Protein AF-A0A7Y9FKW1-F1 (afdb_monomer_lite)

Organism: NCBI:txid152682

pLDDT: mean 84.59, std 16.68, range [43.16, 98.19]

Radius of gyration: 30.66 Å; chains: 1; bounding box: 70×55×80 Å

Sequence (250 aa):
MTAMRPAPDDLEIYAATETMDQMRRRYRASKKTICIWMKSKGIVRQPHRGGNAPKAMPADFPQHYRESLRLLHVRYPGVGDGTFTRWRQELGGLNLVPPPSDFAEKWAEKTNAALCGHYRRGWNTIARWSKELGLVRPVRLPAPRAVPARKKRVTVDFVRSARERSGPPPQRPNAYQAATMTRAIRDMSPAGQAADYLRRFGPVVRCDERGRYNENGTHWRRGSTVLTAADVIARAEFNGWRADQWAMVA

Structure (mmCIF, N/CA/C/O backbone):
data_AF-A0A7Y9FKW1-F1
#
_entry.id   AF-A0A7Y9FKW1-F1
#
loop_
_atom_site.group_PDB
_atom_site.id
_atom_site.type_symbol
_atom_site.label_atom_id
_atom_site.label_alt_id
_atom_site.label_comp_id
_atom_site.label_asym_id
_atom_site.label_entity_id
_atom_site.label_seq_id
_atom_site.pdbx_PDB_ins_code
_atom_site.Cartn_x
_atom_site.Cartn_y
_atom_site.Cartn_z
_atom_site.occupancy
_atom_site.B_iso_or_equiv
_atom_site.auth_seq_id
_atom_site.auth_comp_id
_atom_site.auth_asym_id
_atom_site.auth_atom_id
_atom_site.pdbx_PDB_model_num
ATOM 1 N N . MET A 1 1 ? -1.254 -8.493 -29.255 1.00 49.22 1 MET A N 1
ATOM 2 C CA . MET A 1 1 ? -0.760 -9.420 -28.217 1.00 49.22 1 MET A CA 1
ATOM 3 C C . MET A 1 1 ? 0.744 -9.523 -28.387 1.00 49.22 1 MET A C 1
ATOM 5 O O . MET A 1 1 ? 1.177 -10.003 -29.423 1.00 49.22 1 MET A O 1
ATOM 9 N N . THR A 1 2 ? 1.540 -8.976 -27.469 1.00 71.75 2 THR A N 1
ATOM 10 C CA . THR A 1 2 ? 3.005 -9.087 -27.555 1.00 71.75 2 THR A CA 1
ATOM 11 C C . THR A 1 2 ? 3.383 -10.535 -27.274 1.00 71.75 2 THR A C 1
ATOM 13 O O . THR A 1 2 ? 3.021 -11.048 -26.214 1.00 71.75 2 THR A O 1
ATOM 16 N N . ALA A 1 3 ? 4.051 -11.197 -28.221 1.00 82.31 3 ALA A N 1
ATOM 17 C CA . ALA A 1 3 ? 4.517 -12.565 -28.040 1.00 82.31 3 ALA A CA 1
ATOM 18 C C . ALA A 1 3 ? 5.365 -12.641 -26.765 1.00 82.31 3 ALA A C 1
ATOM 20 O O . ALA A 1 3 ? 6.291 -11.850 -26.560 1.00 82.31 3 ALA A O 1
ATOM 21 N N . MET A 1 4 ? 4.989 -13.541 -25.861 1.00 88.12 4 MET A N 1
ATOM 22 C CA . MET A 1 4 ? 5.689 -13.702 -24.599 1.00 88.12 4 MET A CA 1
ATOM 23 C C . MET A 1 4 ? 7.075 -14.279 -24.887 1.00 88.12 4 MET A C 1
ATOM 25 O O . MET A 1 4 ? 7.188 -15.325 -25.518 1.00 88.12 4 MET A O 1
ATOM 29 N N . ARG A 1 5 ? 8.130 -13.579 -24.454 1.00 93.75 5 ARG A N 1
ATOM 30 C CA . ARG A 1 5 ? 9.513 -14.034 -24.645 1.00 93.75 5 ARG A CA 1
ATOM 31 C C . ARG A 1 5 ? 9.675 -15.429 -24.011 1.00 93.75 5 ARG A C 1
ATOM 33 O O . ARG A 1 5 ? 9.212 -15.595 -22.876 1.00 93.75 5 ARG A O 1
ATOM 40 N N . PRO A 1 6 ? 10.287 -16.406 -24.705 1.00 96.56 6 PRO A N 1
ATOM 41 C CA . PRO A 1 6 ? 10.481 -17.746 -24.160 1.00 96.56 6 PRO A CA 1
ATOM 42 C C . PRO A 1 6 ? 11.363 -17.710 -22.906 1.00 96.56 6 PRO A C 1
ATOM 44 O O . PRO A 1 6 ? 12.139 -16.770 -22.705 1.00 96.56 6 PRO A O 1
ATOM 47 N N . ALA A 1 7 ? 11.195 -18.712 -22.042 1.00 96.50 7 ALA A N 1
ATOM 48 C CA . ALA A 1 7 ? 11.984 -18.853 -20.826 1.00 96.50 7 ALA A CA 1
ATOM 49 C C . ALA A 1 7 ? 13.452 -19.165 -21.181 1.00 96.50 7 ALA A C 1
ATOM 51 O O . ALA A 1 7 ? 13.673 -20.051 -22.002 1.00 96.50 7 ALA A O 1
ATOM 52 N N . PRO A 1 8 ? 14.439 -18.488 -20.566 1.00 97.19 8 PRO A N 1
ATOM 53 C CA . PRO A 1 8 ? 15.849 -18.838 -20.730 1.00 97.19 8 PRO A CA 1
ATOM 54 C C . PRO A 1 8 ? 16.156 -20.282 -20.289 1.00 97.19 8 PRO A C 1
ATOM 56 O O . PRO A 1 8 ? 15.528 -20.809 -19.360 1.00 97.19 8 PRO A O 1
ATOM 59 N N . ASP A 1 9 ? 17.124 -20.929 -20.940 1.00 97.38 9 ASP A N 1
ATOM 60 C CA . ASP A 1 9 ? 17.510 -22.315 -20.636 1.00 97.38 9 ASP A CA 1
ATOM 61 C C . ASP A 1 9 ? 18.187 -22.446 -19.268 1.00 97.38 9 ASP A C 1
ATOM 63 O O . ASP A 1 9 ? 17.899 -23.375 -18.519 1.00 97.38 9 ASP A O 1
ATOM 67 N N . ASP A 1 10 ? 18.960 -21.435 -18.880 1.00 97.38 10 ASP A N 1
ATOM 68 C CA . ASP A 1 10 ? 19.674 -21.310 -17.606 1.00 97.38 10 ASP A CA 1
ATOM 69 C C . ASP A 1 10 ? 18.782 -20.929 -16.408 1.00 97.38 10 ASP A C 1
ATOM 71 O O . ASP A 1 10 ? 19.259 -20.839 -15.271 1.00 97.38 10 ASP A O 1
ATOM 75 N N . LEU A 1 11 ? 17.474 -20.734 -16.625 1.00 96.94 11 LEU A N 1
ATOM 76 C CA . LEU A 1 11 ? 16.541 -20.285 -15.589 1.00 96.94 11 LEU A CA 1
ATOM 77 C C . LEU A 1 11 ? 16.532 -21.193 -14.353 1.00 96.94 11 LEU A C 1
ATOM 79 O O . LEU A 1 11 ? 16.413 -20.684 -13.241 1.00 96.94 11 LEU A O 1
ATOM 83 N N . GLU A 1 12 ? 16.660 -22.507 -14.533 1.00 95.75 12 GLU A N 1
ATOM 84 C CA . GLU A 1 12 ? 16.649 -23.489 -13.439 1.00 95.75 12 GLU A CA 1
ATOM 85 C C . GLU A 1 12 ? 17.855 -23.337 -12.509 1.00 95.75 12 GLU A C 1
ATOM 87 O O . GLU A 1 12 ? 17.697 -23.318 -11.286 1.00 95.75 12 GLU A O 1
ATOM 92 N N . ILE A 1 13 ? 19.039 -23.121 -13.086 1.00 94.75 13 ILE A N 1
ATOM 93 C CA . ILE A 1 13 ? 20.304 -22.964 -12.358 1.00 94.75 13 ILE A CA 1
ATOM 94 C C . ILE A 1 13 ? 20.236 -21.723 -11.458 1.00 94.75 13 ILE A C 1
ATOM 96 O O . ILE A 1 13 ? 20.563 -21.765 -10.266 1.00 94.75 13 ILE A O 1
ATOM 100 N N . TYR A 1 14 ? 19.756 -20.609 -12.012 1.00 95.31 14 TYR A N 1
ATOM 101 C CA . TYR A 1 14 ? 19.675 -19.347 -11.280 1.00 95.31 14 TYR A CA 1
ATOM 102 C C . TYR A 1 14 ? 18.465 -19.269 -10.348 1.00 95.31 14 TYR A C 1
ATOM 104 O O . TYR A 1 14 ? 18.540 -18.615 -9.312 1.00 95.31 14 TYR A O 1
ATOM 112 N N . ALA A 1 15 ? 17.365 -19.964 -10.644 1.00 93.88 15 ALA A N 1
ATOM 113 C CA . ALA A 1 15 ? 16.218 -20.022 -9.741 1.00 93.88 15 ALA A CA 1
ATOM 114 C C . ALA A 1 15 ? 16.557 -20.668 -8.387 1.00 93.88 15 ALA A C 1
ATOM 116 O O . ALA A 1 15 ? 15.953 -20.294 -7.376 1.00 93.88 15 ALA A O 1
ATOM 117 N N . ALA A 1 16 ? 17.515 -21.602 -8.366 1.00 91.31 16 ALA A N 1
ATOM 118 C CA . ALA A 1 16 ? 17.985 -22.273 -7.156 1.00 91.31 16 ALA A CA 1
ATOM 119 C C . ALA A 1 16 ? 18.927 -21.407 -6.300 1.00 91.31 16 ALA A C 1
ATOM 121 O O . ALA A 1 16 ? 18.976 -21.568 -5.082 1.00 91.31 16 ALA A O 1
ATOM 122 N N . THR A 1 17 ? 19.667 -20.485 -6.919 1.00 90.06 17 THR A N 1
ATOM 123 C CA . THR A 1 17 ? 20.788 -19.775 -6.277 1.00 90.06 17 THR A CA 1
ATOM 124 C C . THR A 1 17 ? 20.538 -18.279 -6.087 1.00 90.06 17 THR A C 1
ATOM 126 O O . THR A 1 17 ? 21.000 -17.692 -5.109 1.00 90.06 17 THR A O 1
ATOM 129 N N . GLU A 1 18 ? 19.771 -17.641 -6.973 1.00 92.75 18 GLU A N 1
ATOM 130 C CA . GLU A 1 18 ? 19.586 -16.193 -6.993 1.00 92.75 18 GLU A CA 1
ATOM 131 C C . GLU A 1 18 ? 18.259 -15.724 -6.358 1.00 92.75 18 GLU A C 1
ATOM 133 O O . GLU A 1 18 ? 17.191 -16.355 -6.365 1.00 92.75 18 GLU A O 1
ATOM 138 N N . THR A 1 19 ? 18.298 -14.520 -5.793 1.00 91.62 19 THR A N 1
ATOM 139 C CA . THR A 1 19 ? 17.105 -13.780 -5.373 1.00 91.62 19 THR A CA 1
ATOM 140 C C . THR A 1 19 ? 16.293 -13.304 -6.580 1.00 91.62 19 THR A C 1
ATOM 142 O O . THR A 1 19 ? 16.776 -13.207 -7.705 1.00 91.62 19 THR A O 1
ATOM 145 N N . MET A 1 20 ? 15.014 -12.970 -6.356 1.00 93.62 20 MET A N 1
ATOM 146 C CA . MET A 1 20 ? 14.141 -12.516 -7.452 1.00 93.62 20 MET A CA 1
ATOM 147 C C . MET A 1 20 ? 14.655 -11.216 -8.075 1.00 93.62 20 MET A C 1
ATOM 149 O O . MET A 1 20 ? 14.491 -10.996 -9.269 1.00 93.62 20 MET A O 1
ATOM 153 N N . ASP A 1 21 ? 15.270 -10.352 -7.267 1.00 91.44 21 ASP A N 1
ATOM 154 C CA . ASP A 1 21 ? 15.815 -9.082 -7.736 1.00 91.44 21 ASP A CA 1
ATOM 155 C C . ASP A 1 21 ? 17.116 -9.256 -8.532 1.00 91.44 21 ASP A C 1
ATOM 157 O O . ASP A 1 21 ? 17.319 -8.516 -9.495 1.00 91.44 21 ASP A O 1
ATOM 161 N N . GLN A 1 22 ? 17.946 -10.255 -8.207 1.00 94.12 22 GLN A N 1
ATOM 162 C CA . GLN A 1 22 ? 19.108 -10.638 -9.021 1.00 94.12 22 GLN A CA 1
ATOM 163 C C . GLN A 1 22 ? 18.671 -11.159 -10.398 1.00 94.12 22 GLN A C 1
ATOM 165 O O . GLN A 1 22 ? 19.060 -10.574 -11.411 1.00 94.12 22 GLN A O 1
ATOM 170 N N . MET A 1 23 ? 17.740 -12.121 -10.444 1.00 96.94 23 MET A N 1
ATOM 171 C CA . MET A 1 23 ? 17.184 -12.626 -11.709 1.00 96.94 23 MET A CA 1
ATOM 172 C C . MET A 1 23 ? 16.538 -11.510 -12.548 1.00 96.94 23 MET A C 1
ATOM 174 O O . MET A 1 23 ? 16.676 -11.476 -13.771 1.00 96.94 23 MET A O 1
ATOM 178 N N . ARG A 1 24 ? 15.869 -10.542 -11.900 1.00 97.12 24 ARG A N 1
ATOM 179 C CA . ARG A 1 24 ? 15.275 -9.370 -12.569 1.00 97.12 24 ARG A CA 1
ATOM 180 C C . ARG A 1 24 ? 16.315 -8.548 -13.327 1.00 97.12 24 ARG A C 1
ATOM 182 O O . ARG A 1 24 ? 16.049 -8.104 -14.442 1.00 97.12 24 ARG A O 1
ATOM 189 N N . ARG A 1 25 ? 17.482 -8.327 -12.713 1.00 96.62 25 ARG A N 1
ATOM 190 C CA . ARG A 1 25 ? 18.598 -7.584 -13.318 1.00 96.62 25 ARG A CA 1
ATOM 191 C C . ARG A 1 25 ? 19.252 -8.395 -14.434 1.00 96.62 25 ARG A C 1
ATOM 193 O O . ARG A 1 25 ? 19.453 -7.847 -15.513 1.00 96.62 25 ARG A O 1
ATOM 200 N N . ARG A 1 26 ? 19.505 -9.687 -14.195 1.00 97.44 26 ARG A N 1
ATOM 201 C CA . ARG A 1 26 ? 20.143 -10.605 -15.151 1.00 97.44 26 ARG A CA 1
ATOM 202 C C . ARG A 1 26 ? 19.340 -10.732 -16.444 1.00 97.44 26 ARG A C 1
ATOM 204 O O . ARG A 1 26 ? 19.845 -10.420 -17.516 1.00 97.44 26 ARG A O 1
ATOM 211 N N . TYR A 1 27 ? 18.061 -11.091 -16.345 1.00 96.38 27 TYR A N 1
ATOM 212 C CA . TYR A 1 27 ? 17.221 -11.326 -17.525 1.00 96.38 27 TYR A CA 1
ATOM 213 C C . TYR A 1 27 ? 16.572 -10.062 -18.096 1.00 96.38 27 TYR A C 1
ATOM 215 O O . TYR A 1 27 ? 15.881 -10.133 -19.114 1.00 96.38 27 TYR A O 1
ATOM 223 N N . ARG A 1 28 ? 16.742 -8.908 -17.428 1.00 96.25 28 ARG A N 1
ATOM 224 C CA . ARG A 1 28 ? 16.042 -7.647 -17.740 1.00 96.25 28 ARG A CA 1
ATOM 225 C C . ARG A 1 28 ? 14.529 -7.853 -17.916 1.00 96.25 28 ARG A C 1
ATOM 227 O O . ARG A 1 28 ? 13.895 -7.257 -18.783 1.00 96.25 28 ARG A O 1
ATOM 234 N N . ALA A 1 29 ? 13.954 -8.726 -17.093 1.00 95.88 29 ALA A N 1
ATOM 235 C CA . ALA A 1 29 ? 12.558 -9.143 -17.156 1.00 95.88 29 ALA A CA 1
ATOM 236 C C . ALA A 1 29 ? 11.827 -8.760 -15.869 1.00 95.88 29 ALA A C 1
ATOM 238 O O . ALA A 1 29 ? 12.436 -8.647 -14.810 1.00 95.88 29 ALA A O 1
ATOM 239 N N . SER A 1 30 ? 10.510 -8.558 -15.928 1.00 96.06 30 SER A N 1
ATOM 240 C CA . SER A 1 30 ? 9.726 -8.245 -14.726 1.00 96.06 30 SER A CA 1
ATOM 241 C C . SER A 1 30 ? 9.642 -9.451 -13.774 1.00 96.06 30 SER A C 1
ATOM 243 O O . SER A 1 30 ? 9.707 -10.596 -14.219 1.00 96.06 30 SER A O 1
ATOM 245 N N . LYS A 1 31 ? 9.404 -9.218 -12.469 1.00 94.94 31 LYS A N 1
ATOM 246 C CA . LYS A 1 31 ? 9.173 -10.312 -11.494 1.00 94.94 31 LYS A CA 1
ATOM 247 C C . LYS A 1 31 ? 8.038 -11.236 -11.947 1.00 94.94 31 LYS A C 1
ATOM 249 O O . LYS A 1 31 ? 8.149 -12.448 -11.844 1.00 94.94 31 LYS A O 1
ATOM 254 N N . LYS A 1 32 ? 6.968 -10.655 -12.504 1.00 95.25 32 LYS A N 1
ATOM 255 C CA . LYS A 1 32 ? 5.821 -11.398 -13.039 1.00 95.25 32 LYS A CA 1
ATOM 256 C C . LYS A 1 32 ? 6.229 -12.306 -14.200 1.00 95.25 32 LYS A C 1
ATOM 258 O O . LYS A 1 32 ? 5.835 -13.463 -14.217 1.00 95.25 32 LYS A O 1
ATOM 263 N N . THR A 1 33 ? 7.027 -11.795 -15.138 1.00 96.38 33 THR A N 1
ATOM 264 C CA . THR A 1 33 ? 7.541 -12.566 -16.279 1.00 96.38 33 THR A CA 1
ATOM 265 C C . THR A 1 33 ? 8.376 -13.752 -15.804 1.00 96.38 33 THR A C 1
ATOM 267 O O . THR A 1 33 ? 8.117 -14.873 -16.223 1.00 96.38 33 THR A O 1
ATOM 270 N N . ILE A 1 34 ? 9.299 -13.519 -14.867 1.00 96.88 34 ILE A N 1
ATOM 271 C CA . ILE A 1 34 ? 10.143 -14.572 -14.288 1.00 96.88 34 ILE A CA 1
ATOM 272 C C . ILE A 1 34 ? 9.284 -15.622 -13.573 1.00 96.88 34 ILE A C 1
ATOM 274 O O . ILE A 1 34 ? 9.468 -16.809 -13.808 1.00 96.88 34 ILE A O 1
ATOM 278 N N . CYS A 1 35 ? 8.285 -15.218 -12.778 1.00 94.88 35 CYS A N 1
ATOM 279 C CA . CYS A 1 35 ? 7.362 -16.164 -12.139 1.00 94.88 35 CYS A CA 1
ATOM 280 C C . CYS A 1 35 ? 6.592 -17.022 -13.152 1.00 94.88 35 CYS A C 1
ATOM 282 O O . CYS A 1 35 ? 6.367 -18.202 -12.900 1.00 94.88 35 CYS A O 1
ATOM 284 N N . ILE A 1 36 ? 6.176 -16.448 -14.286 1.00 95.25 36 ILE A N 1
ATOM 285 C CA . ILE A 1 36 ? 5.498 -17.217 -15.335 1.00 95.25 36 ILE A CA 1
ATOM 286 C C . ILE A 1 36 ? 6.468 -18.212 -15.970 1.00 95.25 36 ILE A C 1
ATOM 288 O O . ILE A 1 36 ? 6.096 -19.370 -16.129 1.00 95.25 36 ILE A O 1
ATOM 292 N N . TRP A 1 37 ? 7.705 -17.802 -16.268 1.00 97.50 37 TRP A N 1
ATOM 293 C CA . TRP A 1 37 ? 8.724 -18.718 -16.783 1.00 97.50 37 TRP A CA 1
ATOM 294 C C . TRP A 1 37 ? 8.998 -19.876 -15.816 1.00 97.50 37 TRP A C 1
ATOM 296 O O . TRP A 1 37 ? 8.988 -21.035 -16.226 1.00 97.50 37 TRP A O 1
ATOM 306 N N . MET A 1 38 ? 9.142 -19.583 -14.521 1.00 96.62 38 MET A N 1
ATOM 307 C CA . MET A 1 38 ? 9.316 -20.607 -13.488 1.00 96.62 38 MET A CA 1
ATOM 308 C C . MET A 1 38 ? 8.126 -21.567 -13.440 1.00 96.62 38 MET A C 1
ATOM 310 O O . MET A 1 38 ? 8.316 -22.778 -13.437 1.00 96.62 38 MET A O 1
ATOM 314 N N . LYS A 1 39 ? 6.896 -21.038 -13.490 1.00 96.12 39 LYS A N 1
ATOM 315 C CA . LYS A 1 39 ? 5.679 -21.857 -13.534 1.00 96.12 39 LYS A CA 1
ATOM 316 C C . LYS A 1 39 ? 5.623 -22.732 -14.789 1.00 96.12 39 LYS A C 1
ATOM 318 O O . LYS A 1 39 ? 5.240 -23.890 -14.684 1.00 96.12 39 LYS A O 1
ATOM 323 N N . SER A 1 40 ? 6.016 -22.205 -15.951 1.00 96.44 40 SER A N 1
ATOM 324 C CA . SER A 1 40 ? 6.019 -22.963 -17.210 1.00 96.44 40 SER A CA 1
ATOM 325 C C . SER A 1 40 ? 7.037 -24.103 -17.229 1.00 96.44 40 SER A C 1
ATOM 327 O O . SER A 1 40 ? 6.774 -25.119 -17.857 1.00 96.44 40 SER A O 1
ATOM 329 N N . LYS A 1 41 ? 8.154 -23.967 -16.500 1.00 96.31 41 LYS A N 1
ATOM 330 C CA . LYS A 1 41 ? 9.168 -25.020 -16.331 1.00 96.31 41 LYS A CA 1
ATOM 331 C C . LYS A 1 41 ? 8.911 -25.933 -15.121 1.00 96.31 41 LYS A C 1
ATOM 333 O O . LYS A 1 41 ? 9.750 -26.753 -14.784 1.00 96.31 41 LYS A O 1
ATOM 338 N N . GLY A 1 42 ? 7.784 -25.774 -14.418 1.00 96.31 42 GLY A N 1
ATOM 339 C CA . GLY A 1 42 ? 7.499 -26.553 -13.205 1.00 96.31 42 GLY A CA 1
ATOM 340 C C . GLY A 1 42 ? 8.443 -26.258 -12.031 1.00 96.31 42 GLY A C 1
ATOM 341 O O . GLY A 1 42 ? 8.471 -27.008 -11.058 1.00 96.31 42 GLY A O 1
ATOM 342 N N . ILE A 1 43 ? 9.197 -25.155 -12.083 1.00 95.75 43 ILE A N 1
ATOM 343 C CA . ILE A 1 43 ? 10.130 -24.759 -11.029 1.00 95.75 43 ILE A CA 1
ATOM 344 C C . ILE A 1 43 ? 9.313 -24.208 -9.861 1.00 95.75 43 ILE A C 1
ATOM 346 O O . ILE A 1 43 ? 8.947 -23.026 -9.820 1.00 95.75 43 ILE A O 1
ATOM 350 N N . VAL A 1 44 ? 9.023 -25.066 -8.885 1.00 90.88 44 VAL A N 1
ATOM 351 C CA . VAL A 1 44 ? 8.472 -24.633 -7.603 1.00 90.88 44 VAL A CA 1
ATOM 352 C C . VAL A 1 44 ? 9.594 -23.943 -6.852 1.00 90.88 44 VAL A C 1
ATOM 354 O O . VAL A 1 44 ? 10.488 -24.579 -6.296 1.00 90.88 44 VAL A O 1
ATOM 357 N N . ARG A 1 45 ? 9.561 -22.610 -6.839 1.00 78.81 45 ARG A N 1
ATOM 358 C CA . ARG A 1 45 ? 10.487 -21.872 -5.995 1.00 78.81 45 ARG A CA 1
ATOM 359 C C . ARG A 1 45 ? 10.202 -22.264 -4.557 1.00 78.81 45 ARG A C 1
ATOM 361 O O . ARG A 1 45 ? 9.107 -21.984 -4.064 1.00 78.81 45 ARG A O 1
ATOM 368 N N . GLN A 1 46 ? 11.185 -22.845 -3.874 1.00 74.75 46 GLN A N 1
ATOM 369 C CA . GLN A 1 46 ? 11.110 -22.870 -2.425 1.00 74.75 46 GLN A CA 1
ATOM 370 C C . GLN A 1 46 ? 10.925 -21.417 -1.984 1.00 74.75 46 GLN A C 1
ATOM 372 O O . GLN A 1 46 ? 11.669 -20.556 -2.472 1.00 74.75 46 GLN A O 1
ATOM 377 N N . PRO A 1 47 ? 9.890 -21.097 -1.183 1.00 65.44 47 PRO A N 1
ATOM 378 C CA . PRO A 1 47 ? 9.686 -19.738 -0.710 1.00 65.44 47 PRO A CA 1
ATOM 379 C C . PRO A 1 47 ? 11.030 -19.304 -0.166 1.00 65.44 47 PRO A C 1
ATOM 381 O O . PRO A 1 47 ? 11.567 -19.999 0.695 1.00 65.44 47 PRO A O 1
ATOM 384 N N . HIS A 1 48 ? 11.617 -18.266 -0.779 1.00 58.00 48 HIS A N 1
ATOM 385 C CA . HIS A 1 48 ? 12.963 -17.835 -0.431 1.00 58.00 48 HIS A CA 1
ATOM 386 C C . HIS A 1 48 ? 12.916 -17.657 1.079 1.00 58.00 48 HIS A C 1
ATOM 388 O O . HIS A 1 48 ? 12.231 -16.748 1.558 1.00 58.00 48 HIS A O 1
ATOM 394 N N . ARG A 1 49 ? 13.548 -18.573 1.829 1.00 50.62 49 ARG A N 1
ATOM 395 C CA . ARG A 1 49 ? 13.797 -18.426 3.262 1.00 50.62 49 ARG A CA 1
ATOM 396 C C . ARG A 1 49 ? 14.857 -17.342 3.334 1.00 50.62 49 ARG A C 1
ATOM 398 O O . ARG A 1 49 ? 16.008 -17.599 3.658 1.00 50.62 49 ARG A O 1
ATOM 405 N N . GLY A 1 50 ? 14.489 -16.140 2.905 1.00 55.50 50 GLY A N 1
ATOM 406 C CA . GLY A 1 50 ? 15.318 -14.962 2.914 1.00 55.50 50 GLY A CA 1
ATOM 407 C C . GLY A 1 50 ? 15.539 -14.597 4.366 1.00 55.50 50 GLY A C 1
ATOM 408 O O . GLY A 1 50 ? 14.804 -13.791 4.922 1.00 55.50 50 GLY A O 1
ATOM 409 N N . GLY A 1 51 ? 16.509 -15.272 4.974 1.00 51.97 51 GLY A N 1
ATOM 410 C CA . GLY A 1 51 ? 17.498 -14.723 5.888 1.00 51.97 51 GLY A CA 1
ATOM 411 C C . GLY A 1 51 ? 17.044 -14.225 7.249 1.00 51.97 51 GLY A C 1
ATOM 412 O O . GLY A 1 51 ? 17.904 -13.943 8.066 1.00 51.97 51 GLY A O 1
ATOM 413 N N . ASN A 1 52 ? 15.753 -14.139 7.544 1.00 60.47 52 ASN A N 1
ATOM 414 C CA . ASN A 1 52 ? 15.296 -13.892 8.901 1.00 60.47 52 ASN A CA 1
ATOM 415 C C . ASN A 1 52 ? 14.442 -15.071 9.328 1.00 60.47 52 ASN A C 1
ATOM 417 O O . ASN A 1 52 ? 13.216 -14.979 9.394 1.00 60.47 52 ASN A O 1
ATOM 421 N N . ALA A 1 53 ? 15.117 -16.173 9.682 1.00 70.44 53 ALA A N 1
ATOM 422 C CA . ALA A 1 53 ? 14.579 -17.006 10.748 1.00 70.44 53 ALA A CA 1
ATOM 423 C C . ALA A 1 53 ? 14.043 -16.051 11.831 1.00 70.44 53 ALA A C 1
ATOM 425 O O . ALA A 1 53 ? 14.720 -15.053 12.117 1.00 70.44 53 ALA A O 1
ATOM 426 N N . PRO A 1 54 ? 12.815 -16.262 12.336 1.00 81.38 54 PRO A N 1
ATOM 427 C CA . PRO A 1 54 ? 12.209 -15.380 13.317 1.00 81.38 54 PRO A CA 1
ATOM 428 C C . PRO A 1 54 ? 13.236 -15.040 14.395 1.00 81.38 54 PRO A C 1
ATOM 430 O O . PRO A 1 54 ? 13.585 -15.904 15.191 1.00 81.38 54 PRO A O 1
ATOM 433 N N . LYS A 1 55 ? 13.765 -13.806 14.402 1.00 90.19 55 LYS A N 1
ATOM 434 C CA . LYS A 1 55 ? 14.700 -13.412 15.460 1.00 90.19 55 LYS A CA 1
ATOM 435 C C . LYS A 1 55 ? 13.963 -13.610 16.781 1.00 90.19 55 LYS A C 1
ATOM 437 O O . LYS A 1 55 ? 12.819 -13.153 16.897 1.00 90.19 55 LYS A O 1
ATOM 442 N N . ALA A 1 56 ? 14.560 -14.350 17.710 1.00 95.12 56 ALA A N 1
ATOM 443 C CA . ALA A 1 56 ? 13.979 -14.540 19.030 1.00 95.12 56 ALA A CA 1
ATOM 444 C C . ALA A 1 56 ? 13.819 -13.168 19.695 1.00 95.12 56 ALA A C 1
ATOM 446 O O . ALA A 1 56 ? 14.672 -12.299 19.513 1.00 95.12 56 ALA A O 1
ATOM 447 N N . MET A 1 57 ? 12.703 -12.961 20.394 1.00 97.00 57 MET A N 1
ATOM 448 C CA . MET A 1 57 ? 12.453 -11.718 21.118 1.00 97.00 57 MET A CA 1
ATOM 449 C C . MET A 1 57 ? 13.444 -11.610 22.288 1.00 97.00 57 MET A C 1
ATOM 451 O O . MET A 1 57 ? 13.471 -12.522 23.116 1.00 97.00 57 MET A O 1
ATOM 455 N N . PRO A 1 58 ? 14.262 -10.544 22.371 1.00 97.88 58 PRO A N 1
ATOM 456 C CA . PRO A 1 58 ? 15.128 -10.305 23.520 1.00 97.88 58 PRO A CA 1
ATOM 457 C C . PRO A 1 58 ? 14.316 -10.224 24.818 1.00 97.88 58 PRO A C 1
ATOM 459 O O . PRO A 1 58 ? 13.207 -9.685 24.821 1.00 97.88 58 PRO A O 1
ATOM 462 N N . ALA A 1 59 ? 14.862 -10.740 25.921 1.00 97.25 59 ALA A N 1
ATOM 463 C CA . ALA A 1 59 ? 14.164 -10.799 27.210 1.00 97.25 59 ALA A CA 1
ATOM 464 C C . ALA A 1 59 ? 13.831 -9.409 27.791 1.00 97.25 59 ALA A C 1
ATOM 466 O O . ALA A 1 59 ? 12.877 -9.267 28.552 1.00 97.25 59 ALA A O 1
ATOM 467 N N . ASP A 1 60 ? 14.588 -8.381 27.409 1.00 97.56 60 ASP A N 1
ATOM 468 C CA . ASP A 1 60 ? 14.411 -6.981 27.803 1.00 97.56 60 ASP A CA 1
ATOM 469 C C . ASP A 1 60 ? 13.418 -6.215 26.908 1.00 97.56 60 ASP A C 1
ATOM 471 O O . ASP A 1 60 ? 12.903 -5.168 27.304 1.00 97.56 60 ASP A O 1
ATOM 475 N N . PHE A 1 61 ? 13.076 -6.740 25.724 1.00 96.56 61 PHE A N 1
ATOM 476 C CA . PHE A 1 61 ? 12.148 -6.087 24.792 1.00 96.56 61 PHE A CA 1
ATOM 477 C C . PHE A 1 61 ? 10.786 -5.702 25.411 1.00 96.56 61 PHE A C 1
ATOM 479 O O . PHE A 1 61 ? 10.297 -4.607 25.110 1.00 96.56 61 PHE A O 1
ATOM 486 N N . PRO A 1 62 ? 10.162 -6.501 26.307 1.00 95.69 62 PRO A N 1
ATOM 487 C CA . PRO A 1 62 ? 8.912 -6.123 26.971 1.00 95.69 62 PRO A CA 1
ATOM 488 C C . PRO A 1 62 ? 8.981 -4.847 27.819 1.00 95.69 62 PRO A C 1
ATOM 490 O O . PRO A 1 62 ? 7.943 -4.249 28.094 1.00 95.69 62 PRO A O 1
ATOM 493 N N . GLN A 1 63 ? 10.170 -4.388 28.211 1.00 95.00 63 GLN A N 1
ATOM 494 C CA . GLN A 1 63 ? 10.333 -3.116 28.924 1.00 95.00 63 GLN A CA 1
ATOM 495 C C . GLN A 1 63 ? 10.302 -1.921 27.957 1.00 95.00 63 GLN A C 1
ATOM 497 O O . GLN A 1 63 ? 9.859 -0.831 28.316 1.00 95.00 63 GLN A O 1
ATOM 502 N N . HIS A 1 64 ? 10.700 -2.143 26.700 1.00 95.25 64 HIS A N 1
ATOM 503 C CA . HIS A 1 64 ? 10.911 -1.100 25.695 1.00 95.25 64 HIS A CA 1
ATOM 504 C C . HIS A 1 64 ? 9.892 -1.118 24.550 1.00 95.25 64 HIS A C 1
ATOM 506 O O . HIS A 1 64 ? 9.861 -0.190 23.743 1.00 95.25 64 HIS A O 1
ATOM 512 N N . TYR A 1 65 ? 9.016 -2.126 24.452 1.00 93.25 65 TYR A N 1
ATOM 513 C CA . TYR A 1 65 ? 8.159 -2.310 23.271 1.00 93.25 65 TYR A CA 1
ATOM 514 C C . TYR A 1 65 ? 7.243 -1.114 22.958 1.00 93.25 65 TYR A C 1
ATOM 516 O O . TYR A 1 65 ? 6.796 -0.987 21.816 1.00 93.25 65 TYR A O 1
ATOM 524 N N . ARG A 1 66 ? 6.964 -0.229 23.926 1.00 88.62 66 ARG A N 1
ATOM 525 C CA . ARG A 1 66 ? 6.155 0.993 23.747 1.00 88.62 66 ARG A CA 1
ATOM 526 C C . ARG A 1 66 ? 6.925 2.187 23.170 1.00 88.62 66 ARG A C 1
ATOM 528 O O . ARG A 1 66 ? 6.292 3.170 22.794 1.00 88.62 66 ARG A O 1
ATOM 535 N N . GLU A 1 67 ? 8.251 2.118 23.083 1.00 91.50 67 GLU A N 1
ATOM 536 C CA . GLU A 1 67 ? 9.089 3.197 22.546 1.00 91.50 67 GLU A CA 1
ATOM 537 C C . GLU A 1 67 ? 8.819 3.451 21.049 1.00 91.50 67 GLU A C 1
ATOM 539 O O . GLU A 1 67 ? 8.183 2.664 20.350 1.00 91.50 67 GLU A O 1
ATOM 544 N N . SER A 1 68 ? 9.291 4.570 20.500 1.00 91.12 68 SER A N 1
ATOM 545 C CA . SER A 1 68 ? 9.182 4.795 19.051 1.00 91.12 68 SER A CA 1
ATOM 546 C C . SER A 1 68 ? 10.027 3.779 18.264 1.00 91.12 68 SER A C 1
ATOM 548 O O . SER A 1 68 ? 11.050 3.307 18.758 1.00 91.12 68 SER A O 1
ATOM 550 N N . LEU A 1 69 ? 9.652 3.473 17.011 1.00 92.88 69 LEU A N 1
ATOM 551 C CA . LEU A 1 69 ? 10.460 2.585 16.153 1.00 92.88 69 LEU A CA 1
ATOM 552 C C . LEU A 1 69 ? 11.907 3.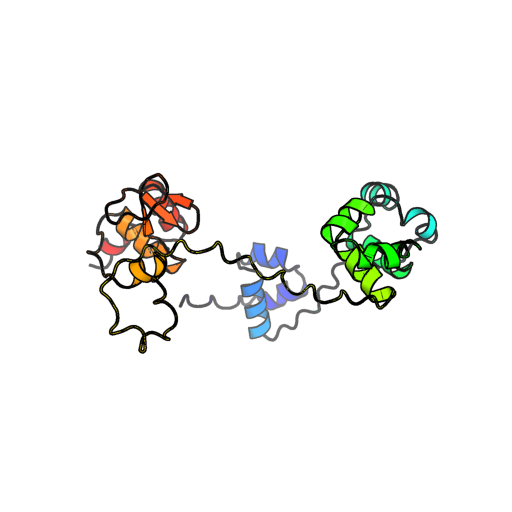084 16.013 1.00 92.88 69 LEU A C 1
ATOM 554 O O . LEU A 1 69 ? 12.829 2.279 15.991 1.00 92.88 69 LEU A O 1
ATOM 558 N N . ARG A 1 70 ? 12.121 4.407 15.993 1.00 95.62 70 ARG A N 1
ATOM 559 C CA . ARG A 1 70 ? 13.461 5.007 15.940 1.00 95.62 70 ARG A CA 1
ATOM 560 C C . ARG A 1 70 ? 14.318 4.616 17.147 1.00 95.62 70 ARG A C 1
ATOM 562 O O . ARG A 1 70 ? 15.476 4.269 16.961 1.00 95.62 70 ARG A O 1
ATOM 569 N N . LEU A 1 71 ? 13.761 4.659 18.358 1.00 95.94 71 LEU A N 1
ATOM 570 C CA . LEU A 1 71 ? 14.479 4.261 19.576 1.00 95.94 71 LEU A CA 1
ATOM 571 C C . LEU A 1 71 ? 14.731 2.750 19.610 1.00 95.94 71 LEU A C 1
ATOM 573 O O . LEU A 1 71 ? 15.831 2.320 19.947 1.00 95.94 71 LEU A O 1
ATOM 577 N N . LEU A 1 72 ? 13.758 1.952 19.161 1.00 96.75 72 LEU A N 1
ATOM 578 C CA . LEU A 1 72 ? 13.924 0.502 19.057 1.00 96.75 72 LEU A CA 1
ATOM 579 C C . LEU A 1 72 ? 15.043 0.104 18.088 1.00 96.75 72 LEU A C 1
ATOM 581 O O . LEU A 1 72 ? 15.786 -0.821 18.387 1.00 96.75 72 LEU A O 1
ATOM 585 N N . HIS A 1 73 ? 15.214 0.817 16.972 1.00 97.19 73 HIS A N 1
ATOM 586 C CA . HIS A 1 73 ? 16.339 0.592 16.052 1.00 97.19 73 HIS A CA 1
ATOM 587 C C . HIS A 1 73 ? 17.699 0.911 16.675 1.00 97.19 73 HIS A C 1
ATOM 589 O O . HIS A 1 73 ? 18.670 0.217 16.388 1.00 97.19 73 HIS A O 1
ATOM 595 N N . VAL A 1 74 ? 17.773 1.935 17.531 1.00 97.25 74 VAL A N 1
ATOM 596 C CA . VAL A 1 74 ? 19.003 2.266 18.270 1.00 97.25 74 VAL A CA 1
ATOM 597 C C . VAL A 1 74 ? 19.327 1.173 19.290 1.00 97.25 74 VAL A C 1
ATOM 599 O O . VAL A 1 74 ? 20.483 0.782 19.415 1.00 97.25 74 VAL A O 1
ATOM 602 N N . ARG A 1 75 ? 18.314 0.653 19.993 1.00 97.94 75 ARG A N 1
ATOM 603 C CA . ARG A 1 75 ? 18.487 -0.373 21.033 1.00 97.94 75 ARG A CA 1
ATOM 604 C C . ARG A 1 75 ? 18.746 -1.772 20.464 1.00 97.94 75 ARG A C 1
ATOM 606 O O . ARG A 1 75 ? 19.544 -2.517 21.019 1.00 97.94 75 ARG A O 1
ATOM 613 N N . TYR A 1 76 ? 18.095 -2.119 19.354 1.00 97.00 76 TYR A N 1
ATOM 614 C CA . TYR A 1 76 ? 18.163 -3.438 18.721 1.00 97.00 76 TYR A CA 1
ATOM 615 C C . TYR A 1 76 ? 18.622 -3.319 17.257 1.00 97.00 76 TYR A C 1
ATOM 617 O O . TYR A 1 76 ? 17.818 -3.492 16.329 1.00 97.00 76 TYR A O 1
ATOM 625 N N . PRO A 1 77 ? 19.911 -3.021 17.017 1.00 95.06 77 PRO A N 1
ATOM 626 C CA . PRO A 1 77 ? 20.424 -2.810 15.670 1.00 95.06 77 PRO A CA 1
ATOM 627 C C . PRO A 1 77 ? 20.256 -4.059 14.791 1.00 95.06 77 PRO A C 1
ATOM 629 O O . PRO A 1 77 ? 20.455 -5.200 15.210 1.00 95.06 77 PRO A O 1
ATOM 632 N N . GLY A 1 78 ? 19.862 -3.838 13.535 1.00 91.44 78 GLY A N 1
ATOM 633 C CA . GLY A 1 78 ? 19.654 -4.901 12.546 1.00 91.44 78 GLY A CA 1
ATOM 634 C C . GLY A 1 78 ? 18.329 -5.660 12.680 1.00 91.44 78 GLY A C 1
ATOM 635 O O . GLY A 1 78 ? 18.113 -6.647 11.970 1.00 91.44 78 GLY A O 1
ATOM 636 N N . VAL A 1 79 ? 17.431 -5.255 13.578 1.00 94.50 79 VAL A N 1
ATOM 637 C CA . VAL A 1 79 ? 16.059 -5.775 13.642 1.00 94.50 79 VAL A CA 1
ATOM 638 C C . VAL A 1 79 ? 15.162 -4.932 12.734 1.00 94.50 79 VAL A C 1
ATOM 640 O O . VAL A 1 79 ? 15.132 -3.716 12.838 1.00 94.50 79 VAL A O 1
ATOM 643 N N . GLY A 1 80 ? 14.442 -5.567 11.806 1.00 92.62 80 GLY A N 1
ATOM 644 C CA . GLY A 1 80 ? 13.531 -4.855 10.903 1.00 92.62 80 GLY A CA 1
ATOM 645 C C . GLY A 1 80 ? 12.183 -4.516 11.550 1.00 92.62 80 GLY A C 1
ATOM 646 O O . GLY A 1 80 ? 11.738 -5.200 12.472 1.00 92.62 80 GLY A O 1
ATOM 647 N N . ASP A 1 81 ? 11.476 -3.529 10.993 1.00 92.75 81 ASP A N 1
ATOM 648 C CA . ASP A 1 81 ? 10.153 -3.078 11.467 1.00 92.75 81 ASP A CA 1
ATOM 649 C C . ASP A 1 81 ? 9.122 -4.210 11.582 1.00 92.75 81 ASP A C 1
ATOM 651 O O . ASP A 1 81 ? 8.311 -4.243 12.513 1.00 92.75 81 ASP A O 1
ATOM 655 N N . GLY A 1 82 ? 9.163 -5.169 10.651 1.00 91.06 82 GLY A N 1
ATOM 656 C CA . GLY A 1 82 ? 8.296 -6.347 10.680 1.00 91.06 82 GLY A CA 1
ATOM 657 C C . GLY A 1 82 ? 8.535 -7.222 11.912 1.00 91.06 82 GLY A C 1
ATOM 658 O O . GLY A 1 82 ? 7.578 -7.700 12.518 1.00 91.06 82 GLY A O 1
ATOM 659 N N . THR A 1 83 ? 9.792 -7.371 12.338 1.00 93.69 83 THR A N 1
ATOM 660 C CA . THR A 1 83 ? 10.147 -8.127 13.545 1.00 93.69 83 THR A CA 1
ATOM 661 C C . THR A 1 83 ? 9.677 -7.401 14.801 1.00 93.69 83 THR A C 1
ATOM 663 O O . THR A 1 83 ? 9.053 -8.031 15.647 1.00 93.69 83 THR A O 1
ATOM 666 N N . PHE A 1 84 ? 9.869 -6.079 14.896 1.00 94.50 84 PHE A N 1
ATOM 667 C CA . PHE A 1 84 ? 9.316 -5.302 16.010 1.00 94.50 84 PHE A CA 1
ATOM 668 C C . PHE A 1 84 ? 7.795 -5.397 16.071 1.00 94.50 84 PHE A C 1
ATOM 670 O O . PHE A 1 84 ? 7.229 -5.551 17.148 1.00 94.50 84 PHE A O 1
ATOM 677 N N . THR A 1 85 ? 7.124 -5.329 14.921 1.00 90.44 85 THR A N 1
ATOM 678 C CA . THR A 1 85 ? 5.667 -5.478 14.839 1.00 90.44 85 THR A CA 1
ATOM 679 C C . THR A 1 85 ? 5.227 -6.843 15.364 1.00 90.44 85 THR A C 1
ATOM 681 O O . THR A 1 85 ? 4.292 -6.904 16.160 1.00 90.44 85 THR A O 1
ATOM 684 N N . ARG A 1 86 ? 5.934 -7.915 14.986 1.00 92.19 86 ARG A N 1
ATOM 685 C CA . ARG A 1 86 ? 5.677 -9.274 15.473 1.00 92.19 86 ARG A CA 1
ATOM 686 C C . ARG A 1 86 ? 5.912 -9.404 16.978 1.00 92.19 86 ARG A C 1
ATOM 688 O O . ARG A 1 86 ? 5.010 -9.835 17.679 1.00 92.19 86 ARG A O 1
ATOM 695 N N . TRP A 1 87 ? 7.064 -8.973 17.495 1.00 94.94 87 TRP A N 1
ATOM 696 C CA . TRP A 1 87 ? 7.353 -9.011 18.937 1.00 94.94 87 TRP A CA 1
ATOM 697 C C . TRP A 1 87 ? 6.340 -8.203 19.743 1.00 94.94 87 TRP A C 1
ATOM 699 O O . TRP A 1 87 ? 5.858 -8.636 20.783 1.00 94.94 87 TRP A O 1
ATOM 709 N N . ARG A 1 88 ? 5.935 -7.040 19.226 1.00 92.88 88 ARG A N 1
ATOM 710 C CA . ARG A 1 88 ? 4.862 -6.252 19.830 1.00 92.88 88 ARG A CA 1
ATOM 711 C C . ARG A 1 88 ? 3.555 -7.028 19.859 1.00 92.88 88 ARG A C 1
ATOM 713 O O . ARG A 1 88 ? 2.896 -6.964 20.881 1.00 92.88 88 ARG A O 1
ATOM 720 N N . GLN A 1 89 ? 3.185 -7.735 18.787 1.00 88.75 89 GLN A N 1
ATOM 721 C CA . GLN A 1 89 ? 2.003 -8.611 18.739 1.00 88.75 89 GLN A CA 1
ATOM 722 C C . GLN A 1 89 ? 2.092 -9.793 19.712 1.00 88.75 89 GLN A C 1
ATOM 724 O O . GLN A 1 89 ? 1.095 -10.088 20.361 1.00 88.75 89 GLN A O 1
ATOM 729 N N . GLU A 1 90 ? 3.260 -10.426 19.849 1.00 91.75 90 GLU A N 1
ATOM 730 C CA . GLU A 1 90 ? 3.507 -11.508 20.819 1.00 91.75 90 GLU A CA 1
ATOM 731 C C . GLU A 1 90 ? 3.302 -11.028 22.266 1.00 91.75 90 GLU A C 1
ATOM 733 O O . GLU A 1 90 ? 2.761 -11.758 23.089 1.00 91.75 90 GLU A O 1
ATOM 738 N N . LEU A 1 91 ? 3.628 -9.764 22.556 1.00 91.50 91 LEU A N 1
ATOM 739 C CA . LEU A 1 91 ? 3.333 -9.092 23.831 1.00 91.50 91 LEU A CA 1
ATOM 740 C C . LEU A 1 91 ? 1.914 -8.498 23.905 1.00 91.50 91 LEU A C 1
ATOM 742 O O . LEU A 1 91 ? 1.622 -7.660 24.758 1.00 91.50 91 LEU A O 1
ATOM 746 N N . GLY A 1 92 ? 1.036 -8.899 22.986 1.00 82.56 92 GLY A N 1
ATOM 747 C CA . GLY A 1 92 ? -0.366 -8.504 22.915 1.00 82.56 92 GLY A CA 1
ATOM 748 C C . GLY A 1 92 ? -0.679 -7.389 21.905 1.00 82.56 92 GLY A C 1
ATOM 749 O O . GLY A 1 92 ? -1.815 -7.257 21.469 1.00 82.56 92 GLY A O 1
ATOM 750 N N . GLY A 1 93 ? 0.299 -6.627 21.424 1.00 71.75 93 GLY A N 1
ATOM 751 C CA . GLY A 1 93 ? 0.171 -5.755 20.251 1.00 71.75 93 GLY A CA 1
ATOM 752 C C . GLY A 1 93 ? 0.303 -4.260 20.526 1.00 71.75 93 GLY A C 1
ATOM 753 O O . GLY A 1 93 ? -0.116 -3.736 21.553 1.00 71.75 93 GLY A O 1
ATOM 754 N N . LEU A 1 94 ? 0.799 -3.541 19.510 1.00 62.06 94 LEU A N 1
ATOM 755 C CA . LEU A 1 94 ? 0.909 -2.071 19.455 1.00 62.06 94 LEU A CA 1
ATOM 756 C C . LEU A 1 94 ? -0.393 -1.318 19.722 1.00 62.06 94 LEU A C 1
ATOM 758 O O . LEU A 1 94 ? -0.368 -0.128 20.022 1.00 62.06 94 LEU A O 1
ATOM 762 N N . ASN A 1 95 ? -1.525 -1.996 19.564 1.00 65.50 95 ASN A N 1
ATOM 763 C CA . ASN A 1 95 ? -2.817 -1.371 19.720 1.00 65.50 95 ASN A CA 1
ATOM 764 C C . ASN A 1 95 ? -3.413 -1.579 21.109 1.00 65.50 95 ASN A C 1
ATOM 766 O O . ASN A 1 95 ? -4.356 -0.867 21.398 1.00 65.50 95 ASN A O 1
ATOM 770 N N . LEU A 1 96 ? -2.927 -2.455 22.000 1.00 67.06 96 LEU A N 1
ATOM 771 C CA . LEU A 1 96 ? -3.556 -2.745 23.312 1.00 67.06 96 LEU A CA 1
ATOM 772 C C . LEU A 1 96 ? -3.496 -1.612 24.350 1.00 67.06 96 LEU A C 1
ATOM 774 O O . LEU A 1 96 ? -3.405 -1.855 25.547 1.00 67.06 96 LEU A O 1
ATOM 778 N N . VAL A 1 97 ? -3.601 -0.354 23.939 1.00 83.56 97 VAL A N 1
ATOM 779 C CA . VAL A 1 97 ? -4.238 0.595 24.843 1.00 83.56 97 VAL A CA 1
ATOM 780 C C . VAL A 1 97 ? -5.663 0.066 25.034 1.00 83.56 97 VAL A C 1
ATOM 782 O O . VAL A 1 97 ? -6.376 -0.022 24.026 1.00 83.56 97 VAL A O 1
ATOM 785 N N . PRO A 1 98 ? -6.059 -0.372 26.242 1.00 89.94 98 PRO A N 1
ATOM 786 C CA . PRO A 1 98 ? -7.439 -0.756 26.492 1.00 89.94 98 PRO A CA 1
ATOM 787 C C . PRO A 1 98 ? -8.342 0.452 26.220 1.00 89.94 98 PRO A C 1
ATOM 789 O O . PRO A 1 98 ? -7.868 1.595 26.289 1.00 89.94 98 PRO A O 1
ATOM 792 N N . PRO A 1 99 ? -9.612 0.237 25.852 1.00 94.12 99 PRO A N 1
ATOM 793 C CA . PRO A 1 99 ? -10.535 1.347 25.710 1.00 94.12 99 PRO A CA 1
ATOM 794 C C . PRO A 1 99 ? -10.586 2.131 27.031 1.00 94.12 99 PRO A C 1
ATOM 796 O O . PRO A 1 99 ? -10.692 1.517 28.095 1.00 94.12 99 PRO A O 1
ATOM 799 N N . PRO A 1 100 ? -10.484 3.470 26.988 1.00 96.12 100 PRO A N 1
ATOM 800 C CA . PRO A 1 100 ? -10.781 4.311 28.139 1.00 96.12 100 PRO A CA 1
ATOM 801 C C . PRO A 1 100 ? -12.160 3.968 28.714 1.00 96.12 100 PRO A C 1
ATOM 803 O O . PRO A 1 100 ? -13.071 3.615 27.963 1.00 96.12 100 PRO A O 1
ATOM 806 N N . SER A 1 101 ? -12.330 4.075 30.032 1.00 96.75 101 SER A N 1
ATOM 807 C CA . SER A 1 101 ? -13.594 3.729 30.702 1.00 96.75 101 SER A CA 1
ATOM 808 C C . SER A 1 101 ? -14.785 4.567 30.217 1.00 96.75 101 SER A C 1
ATOM 810 O O . SER A 1 101 ? -15.912 4.084 30.223 1.00 96.75 101 SER A O 1
ATOM 812 N N . ASP A 1 102 ? -14.538 5.786 29.731 1.00 97.44 102 ASP A N 1
ATOM 813 C CA . ASP A 1 102 ? -15.541 6.702 29.175 1.00 97.44 102 ASP A CA 1
ATOM 814 C C . ASP A 1 102 ? -15.869 6.441 27.690 1.00 97.44 102 ASP A C 1
ATOM 816 O O . ASP A 1 102 ? -16.763 7.069 27.117 1.00 97.44 102 ASP A O 1
ATOM 820 N N . PHE A 1 103 ? -15.167 5.505 27.040 1.00 97.44 103 PHE A N 1
ATOM 821 C CA . PHE A 1 103 ? -15.277 5.302 25.597 1.00 97.44 103 PHE A CA 1
ATOM 822 C C . PHE A 1 103 ? -16.686 4.895 25.161 1.00 97.44 103 PHE A C 1
ATOM 824 O O . PHE A 1 103 ? -17.158 5.361 24.124 1.00 97.44 103 PHE A O 1
ATOM 831 N N . ALA A 1 104 ? -17.371 4.056 25.943 1.00 96.81 104 ALA A N 1
ATOM 832 C CA . ALA A 1 104 ? -18.721 3.595 25.623 1.00 96.81 104 ALA A CA 1
ATOM 833 C C . ALA A 1 104 ? -19.747 4.743 25.627 1.00 96.81 104 ALA A C 1
ATOM 835 O O . ALA A 1 104 ? -20.576 4.829 24.720 1.00 96.81 104 ALA A O 1
ATOM 836 N N . GLU A 1 105 ? -19.636 5.666 26.585 1.00 96.12 105 GLU A N 1
ATOM 837 C CA . GLU A 1 105 ? -20.469 6.870 26.661 1.00 96.12 105 GLU A CA 1
ATOM 838 C C . GLU A 1 105 ? -20.202 7.781 25.451 1.00 96.12 105 GLU A C 1
ATOM 840 O O . GLU A 1 105 ? -21.111 8.131 24.693 1.00 96.12 105 GLU A O 1
ATOM 845 N N . LYS A 1 106 ? -18.924 8.084 25.178 1.00 96.75 106 LYS A N 1
ATOM 846 C CA . LYS A 1 106 ? -18.538 8.958 24.057 1.00 96.75 106 LYS A CA 1
ATOM 847 C C . LYS A 1 106 ? -18.828 8.354 22.690 1.00 96.75 106 LYS A C 1
ATOM 849 O O . LYS A 1 106 ? -19.060 9.102 21.733 1.00 96.75 106 LYS A O 1
ATOM 854 N N . TRP A 1 107 ? -18.850 7.028 22.577 1.00 96.06 107 TRP A N 1
ATOM 855 C CA . TRP A 1 107 ? -19.205 6.327 21.348 1.00 96.06 107 TRP A CA 1
ATOM 856 C C . TRP A 1 107 ? -20.629 6.644 20.877 1.00 96.06 107 TRP A C 1
ATOM 858 O O . TRP A 1 107 ? -20.838 6.841 19.674 1.00 96.06 107 TRP A O 1
ATOM 868 N N . ALA A 1 108 ? -21.585 6.736 21.808 1.00 94.00 108 ALA A N 1
ATOM 869 C CA . ALA A 1 108 ? -22.976 7.070 21.506 1.00 94.00 108 ALA A CA 1
ATOM 870 C C . ALA A 1 108 ? -23.122 8.517 20.995 1.00 94.00 108 ALA A C 1
ATOM 872 O O . ALA A 1 108 ? -23.851 8.784 20.036 1.00 94.00 108 ALA A O 1
ATOM 873 N N . GLU A 1 109 ? -22.367 9.446 21.582 1.00 94.44 109 GLU A N 1
ATOM 874 C CA . GLU A 1 109 ? -22.446 10.879 21.282 1.00 94.44 109 GLU A CA 1
ATOM 875 C C . GLU A 1 109 ? -21.733 11.259 19.971 1.00 94.44 109 GLU A C 1
ATOM 877 O O . GLU A 1 109 ? -22.266 11.966 19.104 1.00 94.44 109 GLU A O 1
ATOM 882 N N . LYS A 1 110 ? -20.484 10.809 19.811 1.00 95.62 110 LYS A N 1
ATOM 883 C CA . LYS A 1 110 ? -19.538 11.370 18.837 1.00 95.62 110 LYS A CA 1
ATOM 884 C C . LYS A 1 110 ? -19.417 10.514 17.578 1.00 95.62 110 LYS A C 1
ATOM 886 O O . LYS A 1 110 ? -19.654 9.308 17.567 1.00 95.62 110 LYS A O 1
ATOM 891 N N . THR A 1 111 ? -19.027 11.132 16.463 1.00 94.75 111 THR A N 1
ATOM 892 C CA . THR A 1 111 ? -18.649 10.409 15.232 1.00 94.75 111 THR A CA 1
ATOM 893 C C . THR A 1 111 ? -17.253 9.796 15.364 1.00 94.75 111 THR A C 1
ATOM 895 O O . THR A 1 111 ? -16.468 10.224 16.206 1.00 94.75 111 THR A O 1
ATOM 898 N N . ASN A 1 112 ? -16.903 8.818 14.518 1.00 95.06 112 ASN A N 1
ATOM 899 C CA . ASN A 1 112 ? -15.568 8.201 14.558 1.00 95.06 112 ASN A CA 1
ATOM 900 C C . ASN A 1 112 ? -14.452 9.239 14.381 1.00 95.06 112 ASN A C 1
ATOM 902 O O . ASN A 1 112 ? -13.443 9.166 15.071 1.00 95.06 112 ASN A O 1
ATOM 906 N N . ALA A 1 113 ? -14.651 10.230 13.505 1.00 94.81 113 ALA A N 1
ATOM 907 C CA . ALA A 1 113 ? -13.699 11.321 13.310 1.00 94.81 113 ALA A CA 1
ATOM 908 C C . ALA A 1 113 ? -13.526 12.166 14.584 1.00 94.81 113 ALA A C 1
ATOM 910 O O . ALA A 1 113 ? -12.400 12.440 14.994 1.00 94.81 113 ALA A O 1
ATOM 911 N N . ALA A 1 114 ? -14.631 12.511 15.254 1.00 96.50 114 ALA A N 1
ATOM 912 C CA . ALA A 1 114 ? -14.587 13.247 16.514 1.00 96.50 114 ALA A CA 1
ATOM 913 C C . ALA A 1 114 ? -13.915 12.438 17.638 1.00 96.50 114 ALA A C 1
ATOM 915 O O . ALA A 1 114 ? -13.153 13.008 18.413 1.00 96.50 114 ALA A O 1
ATOM 916 N N . LEU A 1 115 ? -14.125 11.118 17.699 1.00 97.44 115 LEU A N 1
ATOM 917 C CA . LEU A 1 115 ? -13.435 10.236 18.651 1.00 97.44 115 LEU A CA 1
ATOM 918 C C . LEU A 1 115 ? -11.933 10.125 18.362 1.00 97.44 115 LEU A C 1
ATOM 920 O O . LEU A 1 115 ? -11.137 10.148 19.297 1.00 97.44 115 LEU A O 1
ATOM 924 N N . CYS A 1 116 ? -11.535 10.049 17.086 1.00 96.62 116 CYS A N 1
ATOM 925 C CA . CYS A 1 116 ? -10.121 10.060 16.697 1.00 96.62 116 CYS A CA 1
ATOM 926 C C . CYS A 1 116 ? -9.426 11.332 17.202 1.00 96.62 116 CYS A C 1
ATOM 928 O O . CYS A 1 116 ? -8.339 11.252 17.771 1.00 96.62 116 CYS A O 1
ATOM 930 N N . GLY A 1 117 ? -10.077 12.492 17.045 1.00 95.50 117 GLY A N 1
ATOM 931 C CA . GLY A 1 117 ? -9.586 13.766 17.574 1.00 95.50 117 GLY A CA 1
ATOM 932 C C . GLY A 1 117 ? -9.565 13.810 19.104 1.00 95.50 117 GLY A C 1
ATOM 933 O O . GLY A 1 117 ? -8.556 14.195 19.687 1.00 95.50 117 GLY A O 1
ATOM 934 N N . HIS A 1 118 ? -10.646 13.364 19.751 1.00 97.19 118 HIS A N 1
ATOM 935 C CA . HIS A 1 118 ? -10.792 13.394 21.208 1.00 97.19 118 HIS A CA 1
ATOM 936 C C . HIS A 1 118 ? -9.725 12.553 21.923 1.00 97.19 118 HIS A C 1
ATOM 938 O O . HIS A 1 118 ? -9.024 13.065 22.790 1.00 97.19 118 HIS A O 1
ATOM 944 N N . TYR A 1 119 ? -9.529 11.299 21.503 1.00 95.88 119 TYR A N 1
ATOM 945 C CA . TYR A 1 119 ? -8.537 10.402 22.107 1.00 95.88 119 TYR A CA 1
ATOM 946 C C . TYR A 1 119 ? -7.140 10.516 21.484 1.00 95.88 119 TYR A C 1
ATOM 948 O O . TYR A 1 119 ? -6.212 9.841 21.930 1.00 95.88 119 TYR A O 1
ATOM 956 N N . ARG A 1 120 ? -6.974 11.336 20.435 1.00 93.12 120 ARG A N 1
ATOM 957 C CA . ARG A 1 120 ? -5.747 11.422 19.620 1.00 93.12 120 ARG A CA 1
ATOM 958 C C . ARG A 1 120 ? -5.279 10.036 19.160 1.00 93.12 120 ARG A C 1
ATOM 960 O O . ARG A 1 120 ? -4.114 9.653 19.308 1.00 93.12 120 ARG A O 1
ATOM 967 N N . ARG A 1 121 ? -6.222 9.250 18.635 1.00 93.81 121 ARG A N 1
ATOM 968 C CA . ARG A 1 121 ? -5.995 7.885 18.139 1.00 93.81 121 ARG A CA 1
ATOM 969 C C . ARG A 1 121 ? -6.425 7.747 16.688 1.00 93.81 121 ARG A C 1
ATOM 971 O O . ARG A 1 121 ? -7.296 8.464 16.206 1.00 93.81 121 ARG A O 1
ATOM 978 N N . GLY A 1 122 ? -5.794 6.800 15.997 1.00 92.19 122 GLY A N 1
ATOM 979 C CA . GLY A 1 122 ? -6.142 6.459 14.625 1.00 92.19 122 GLY A CA 1
ATOM 980 C C . GLY A 1 122 ? -7.469 5.711 14.540 1.00 92.19 122 GLY A C 1
ATOM 981 O O . GLY A 1 122 ? -7.910 5.060 15.490 1.00 92.19 122 GLY A O 1
ATOM 982 N N . TRP A 1 123 ? -8.072 5.750 13.356 1.00 94.44 123 TRP A N 1
ATOM 983 C CA . TRP A 1 123 ? -9.361 5.118 13.077 1.00 94.44 123 TRP A CA 1
ATOM 984 C C . TRP A 1 123 ? -9.393 3.620 13.425 1.00 94.44 123 TRP A C 1
ATOM 986 O O . TRP A 1 123 ? -10.369 3.146 14.000 1.00 94.44 123 TRP A O 1
ATOM 996 N N . ASN A 1 124 ? -8.294 2.898 13.178 1.00 92.12 124 ASN A N 1
ATOM 997 C CA . ASN A 1 124 ? -8.176 1.468 13.488 1.00 92.12 124 ASN A CA 1
ATOM 998 C C . ASN A 1 124 ? -8.284 1.171 14.993 1.00 92.12 124 ASN A C 1
ATOM 1000 O O . ASN A 1 124 ? -8.892 0.175 15.376 1.00 92.12 124 ASN A O 1
ATOM 1004 N N . THR A 1 125 ? -7.732 2.035 15.853 1.00 92.56 125 THR A N 1
ATOM 1005 C CA . THR A 1 125 ? -7.819 1.879 17.313 1.00 92.56 125 THR A CA 1
ATOM 1006 C C . THR A 1 125 ? -9.259 2.061 17.786 1.00 92.56 125 THR A C 1
ATOM 1008 O O . THR A 1 125 ? -9.766 1.229 18.531 1.00 92.56 125 THR A O 1
ATOM 1011 N N . ILE A 1 126 ? -9.931 3.107 17.293 1.00 96.06 126 ILE A N 1
ATOM 1012 C CA . ILE A 1 126 ? -11.330 3.416 17.616 1.00 96.06 126 ILE A CA 1
ATOM 1013 C C . ILE A 1 126 ? -12.268 2.294 17.140 1.00 96.06 126 ILE A C 1
ATOM 1015 O O . ILE A 1 126 ? -13.133 1.851 17.893 1.00 96.06 126 ILE A O 1
ATOM 1019 N N . ALA A 1 127 ? -12.077 1.799 15.911 1.00 93.62 127 ALA A N 1
ATOM 1020 C CA . ALA A 1 127 ? -12.867 0.699 15.357 1.00 93.62 127 ALA A CA 1
ATOM 1021 C C . ALA A 1 127 ? -12.699 -0.593 16.169 1.00 93.62 127 ALA A C 1
ATOM 1023 O O . ALA A 1 127 ? -13.670 -1.297 16.442 1.00 93.62 127 ALA A O 1
ATOM 1024 N N . ARG A 1 128 ? -11.470 -0.888 16.596 1.00 92.75 128 ARG A N 1
ATOM 1025 C CA . ARG A 1 128 ? -11.194 -2.052 17.430 1.00 92.75 128 ARG A CA 1
ATOM 1026 C C . ARG A 1 128 ? -11.804 -1.916 18.828 1.00 92.75 128 ARG A C 1
ATOM 1028 O O . ARG A 1 128 ? -12.445 -2.863 19.257 1.00 92.75 128 ARG A O 1
ATOM 1035 N N . TRP A 1 129 ? -11.674 -0.768 19.499 1.00 95.69 129 TRP A N 1
ATOM 1036 C CA . TRP A 1 129 ? -12.324 -0.534 20.799 1.00 95.69 129 TRP A CA 1
ATOM 1037 C C . TRP A 1 129 ? -13.841 -0.729 20.736 1.00 95.69 129 TRP A C 1
ATOM 1039 O O . TRP A 1 129 ? -14.417 -1.370 21.609 1.00 9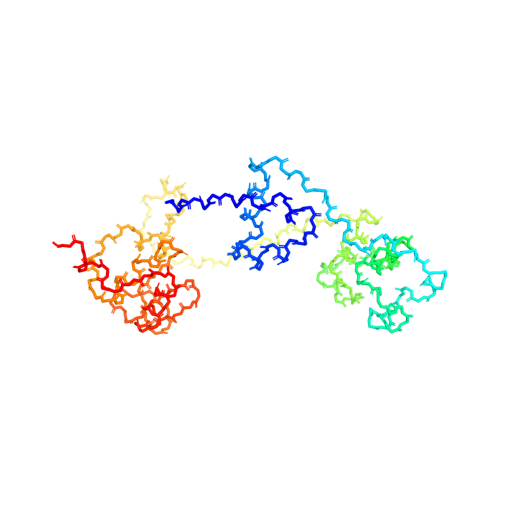5.69 129 TRP A O 1
ATOM 1049 N N . SER A 1 130 ? -14.486 -0.246 19.670 1.00 95.88 130 SER A N 1
ATOM 1050 C CA . SER A 1 130 ? -15.914 -0.496 19.437 1.00 95.88 130 SER A CA 1
ATOM 1051 C C . SER A 1 130 ? -16.225 -1.988 19.293 1.00 95.88 130 SER A C 1
ATOM 1053 O O . SER A 1 130 ? -17.207 -2.447 19.867 1.00 95.88 130 SER A O 1
ATOM 1055 N N . LYS A 1 131 ? -15.380 -2.763 18.600 1.00 94.62 131 LYS A N 1
ATOM 1056 C CA . LYS A 1 131 ? -15.552 -4.218 18.475 1.00 94.62 131 LYS A CA 1
ATOM 1057 C C . LYS A 1 131 ? -15.322 -4.957 19.799 1.00 94.62 131 LYS A C 1
ATOM 1059 O O . LYS A 1 131 ? -16.107 -5.839 20.123 1.00 94.62 131 LYS A O 1
ATOM 1064 N N . GLU A 1 132 ? -14.275 -4.604 20.546 1.00 92.81 132 GLU A N 1
ATOM 1065 C CA . GLU A 1 132 ? -13.935 -5.206 21.848 1.00 92.81 132 GLU A CA 1
ATOM 1066 C C . GLU A 1 132 ? -15.052 -5.004 22.881 1.00 92.81 132 GLU A C 1
ATOM 1068 O O . GLU A 1 132 ? -15.354 -5.918 23.638 1.00 92.81 132 GLU A O 1
ATOM 1073 N N . LEU A 1 133 ? -15.707 -3.840 22.868 1.00 95.81 133 LEU A N 1
ATOM 1074 C CA . LEU A 1 133 ? -16.820 -3.517 23.765 1.00 95.81 133 LEU A CA 1
ATOM 1075 C C . LEU A 1 133 ? -18.202 -3.908 23.208 1.00 95.81 133 LEU A C 1
ATOM 1077 O O . LEU A 1 133 ? -19.216 -3.587 23.821 1.00 95.81 133 LEU A O 1
ATOM 1081 N N . GLY A 1 134 ? -18.273 -4.547 22.033 1.00 96.38 134 GLY A N 1
ATOM 1082 C CA . GLY A 1 134 ? -19.547 -4.919 21.402 1.00 96.38 134 GLY A CA 1
ATOM 1083 C C . GLY A 1 134 ? -20.437 -3.726 21.022 1.00 96.38 134 GLY A C 1
ATOM 1084 O O . GLY A 1 134 ? -21.651 -3.867 20.892 1.00 96.38 134 GLY A O 1
ATOM 1085 N N . LEU A 1 135 ? -19.855 -2.538 20.846 1.00 96.44 135 LEU A N 1
ATOM 1086 C CA . LEU A 1 135 ? -20.589 -1.307 20.578 1.00 96.44 135 LEU A CA 1
ATOM 1087 C C . LEU A 1 135 ? -20.982 -1.230 19.103 1.00 96.44 135 LEU A C 1
ATOM 1089 O O . LEU A 1 135 ? -20.157 -0.934 18.235 1.00 96.44 135 LEU A O 1
ATOM 1093 N N . VAL A 1 136 ? -22.266 -1.424 18.816 1.00 94.69 136 VAL A N 1
ATOM 1094 C CA . VAL A 1 136 ? -22.839 -1.183 17.489 1.00 94.69 136 VAL A CA 1
ATOM 1095 C C . VAL A 1 136 ? -23.256 0.280 17.400 1.00 94.69 136 VAL A C 1
ATOM 1097 O O . VAL A 1 136 ? -23.946 0.802 18.274 1.00 94.69 136 VAL A O 1
ATOM 1100 N N . ARG A 1 137 ? -22.829 0.984 16.347 1.00 87.44 137 ARG A N 1
ATOM 1101 C CA . ARG A 1 137 ? -23.347 2.335 16.099 1.00 87.44 137 ARG A CA 1
ATOM 1102 C C . ARG A 1 137 ? -24.823 2.219 15.726 1.00 87.44 137 ARG A C 1
ATOM 1104 O O . ARG A 1 137 ? -25.118 1.477 14.787 1.00 87.44 137 ARG A O 1
ATOM 1111 N N . PRO A 1 138 ? -25.729 2.984 16.357 1.00 79.31 138 PRO A N 1
ATOM 1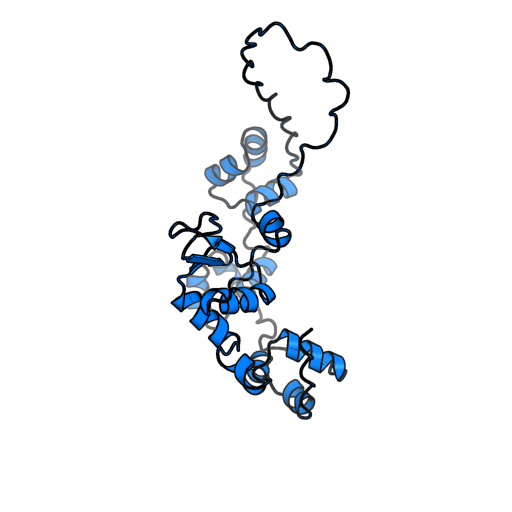112 C CA . PRO A 1 138 ? -27.061 3.128 15.802 1.00 79.31 138 PRO A CA 1
ATOM 1113 C C . PRO A 1 138 ? -26.895 3.678 14.388 1.00 79.31 138 PRO A C 1
ATOM 1115 O O . PRO A 1 138 ? -26.137 4.633 14.168 1.00 79.31 138 PRO A O 1
ATOM 1118 N N . VAL A 1 139 ? -27.548 3.031 13.422 1.00 81.06 139 VAL A N 1
ATOM 1119 C CA . VAL A 1 139 ? -27.609 3.525 12.050 1.00 81.06 139 VAL A CA 1
ATOM 1120 C C . VAL A 1 139 ? -28.184 4.928 12.150 1.00 81.06 139 VAL A C 1
ATOM 1122 O O . VAL A 1 139 ? -29.372 5.104 12.411 1.00 81.06 139 VAL A O 1
ATOM 1125 N N . ARG A 1 140 ? -27.327 5.947 12.008 1.00 73.88 140 ARG A N 1
ATOM 1126 C CA . ARG A 1 140 ? -27.802 7.314 11.841 1.00 73.88 140 ARG A CA 1
ATOM 1127 C C . ARG A 1 140 ? -28.488 7.300 10.493 1.00 73.88 140 ARG A C 1
ATOM 1129 O O . ARG A 1 140 ? -27.814 7.380 9.465 1.00 73.88 140 ARG A O 1
ATOM 1136 N N . LEU A 1 141 ? -29.809 7.127 10.512 1.00 72.19 141 LEU A N 1
ATOM 1137 C CA . LEU A 1 141 ? -30.622 7.402 9.345 1.00 72.19 141 LEU A CA 1
ATOM 1138 C C . LEU A 1 141 ? -30.175 8.784 8.872 1.00 72.19 141 LEU A C 1
ATOM 1140 O O . LEU A 1 141 ? -30.095 9.698 9.704 1.00 72.19 141 LEU A O 1
ATOM 1144 N N . PRO A 1 142 ? -29.748 8.920 7.605 1.00 72.81 142 PRO A N 1
ATOM 1145 C CA . PRO A 1 142 ? -29.344 10.214 7.101 1.00 72.81 142 PRO A CA 1
ATOM 1146 C C . PRO A 1 142 ? -30.488 11.162 7.431 1.00 72.81 142 PRO A C 1
ATOM 1148 O O . PRO A 1 142 ? -31.629 10.877 7.059 1.00 72.81 142 PRO A O 1
ATOM 1151 N N . ALA A 1 143 ? -30.190 12.225 8.192 1.00 72.56 143 ALA A N 1
ATOM 1152 C CA . ALA A 1 143 ? -31.174 13.260 8.467 1.00 72.56 143 ALA A CA 1
ATOM 1153 C C . ALA A 1 143 ? -31.833 13.571 7.124 1.00 72.56 143 ALA A C 1
ATOM 1155 O O . ALA A 1 143 ? -31.079 13.710 6.146 1.00 72.56 143 ALA A O 1
ATOM 1156 N N . PRO A 1 144 ? -33.179 13.551 7.038 1.00 75.19 144 PRO A N 1
ATOM 1157 C CA . PRO A 1 144 ? -33.871 13.722 5.774 1.00 75.19 144 PRO A CA 1
ATOM 1158 C C . PRO A 1 144 ? -33.235 14.934 5.124 1.00 75.19 144 PRO A C 1
ATOM 1160 O O . PRO A 1 144 ? -33.260 16.022 5.702 1.00 75.19 144 PRO A O 1
ATOM 1163 N N . ARG A 1 145 ? -32.519 14.712 4.010 1.00 68.69 145 ARG A N 1
ATOM 1164 C CA . ARG A 1 145 ? -31.855 15.807 3.312 1.00 68.69 145 ARG A CA 1
ATOM 1165 C C . ARG A 1 145 ? -32.977 16.787 3.071 1.00 68.69 145 ARG A C 1
ATOM 1167 O O . ARG A 1 145 ? -33.921 16.421 2.374 1.00 68.69 145 ARG A O 1
ATOM 1174 N N . ALA A 1 146 ? -32.908 17.957 3.705 1.00 65.50 146 ALA A N 1
ATOM 1175 C CA . ALA A 1 146 ? -33.832 19.033 3.431 1.00 65.50 146 ALA A CA 1
ATOM 1176 C C . ALA A 1 146 ? -33.689 19.262 1.935 1.00 65.50 146 ALA A C 1
ATOM 1178 O O . ALA A 1 146 ? -32.679 19.795 1.477 1.00 65.50 146 ALA A O 1
ATOM 1179 N N . VAL A 1 147 ? -34.621 18.700 1.164 1.00 63.91 147 VAL A N 1
ATOM 1180 C CA . VAL A 1 147 ? -34.685 18.914 -0.268 1.00 63.91 147 VAL A CA 1
ATOM 1181 C C . VAL A 1 147 ? -34.873 20.417 -0.332 1.00 63.91 147 VAL A C 1
ATOM 1183 O O . VAL A 1 147 ? -35.904 20.882 0.162 1.00 63.91 147 VAL A O 1
ATOM 1186 N N . PRO A 1 148 ? -33.870 21.195 -0.788 1.00 67.44 148 PRO A N 1
ATOM 1187 C CA . PRO A 1 148 ? -34.014 22.637 -0.812 1.00 67.44 148 PRO A CA 1
ATOM 1188 C C . PRO A 1 148 ? -35.305 22.891 -1.567 1.00 67.44 148 PRO A C 1
ATOM 1190 O O . PRO A 1 148 ? -35.460 22.357 -2.670 1.00 67.44 148 PRO A O 1
ATOM 1193 N N . ALA A 1 149 ? -36.256 23.571 -0.916 1.00 62.25 149 ALA A N 1
ATOM 1194 C CA . ALA A 1 149 ? -37.586 23.800 -1.447 1.00 62.25 149 ALA A CA 1
ATOM 1195 C C . ALA A 1 149 ? -37.410 24.326 -2.869 1.00 62.25 149 ALA A C 1
ATOM 1197 O O . ALA A 1 149 ? -36.976 25.460 -3.084 1.00 62.25 149 ALA A O 1
ATOM 1198 N N . ARG A 1 150 ? -37.625 23.443 -3.848 1.00 61.59 150 ARG A N 1
ATOM 1199 C CA . ARG A 1 150 ? -37.426 23.758 -5.253 1.00 61.59 150 ARG A CA 1
ATOM 1200 C C . ARG A 1 150 ? -38.485 24.802 -5.534 1.00 61.59 150 ARG A C 1
ATOM 1202 O O . ARG A 1 150 ? -39.655 24.441 -5.630 1.00 61.59 150 ARG A O 1
ATOM 1209 N N . LYS A 1 151 ? -38.096 26.085 -5.566 1.00 55.88 151 LYS A N 1
ATOM 1210 C CA . LYS A 1 151 ? -38.981 27.201 -5.910 1.00 55.88 151 LYS A CA 1
ATOM 1211 C C . LYS A 1 151 ? -39.678 26.803 -7.207 1.00 55.88 151 LYS A C 1
ATOM 1213 O O . LYS A 1 151 ? -39.049 26.775 -8.265 1.00 55.88 151 LYS A O 1
ATOM 1218 N N . LYS A 1 152 ? -40.945 26.396 -7.105 1.00 45.62 152 LYS A N 1
ATOM 1219 C CA . LYS A 1 152 ? -41.778 26.074 -8.256 1.00 45.62 152 LYS A CA 1
ATOM 1220 C C . LYS A 1 152 ? -41.994 27.398 -8.980 1.00 45.62 152 LYS A C 1
ATOM 1222 O O . LYS A 1 152 ? -42.883 28.157 -8.616 1.00 45.62 152 LYS A O 1
ATOM 1227 N N . ARG A 1 153 ? -41.162 27.707 -9.980 1.00 49.28 153 ARG A N 1
ATOM 1228 C CA . ARG A 1 153 ? -41.621 28.571 -11.067 1.00 49.28 153 ARG A CA 1
ATOM 1229 C C . ARG A 1 153 ? -42.754 27.801 -11.726 1.00 49.28 153 ARG A C 1
ATOM 1231 O O . ARG A 1 153 ? -42.528 26.759 -12.334 1.00 49.28 153 ARG A O 1
ATOM 1238 N N . VAL A 1 154 ? -43.968 28.279 -11.491 1.00 48.28 154 VAL A N 1
ATOM 1239 C CA . VAL A 1 154 ? -45.157 27.877 -12.226 1.00 48.28 154 VAL A CA 1
ATOM 1240 C C . VAL A 1 154 ? -44.992 28.466 -13.624 1.00 48.28 154 VAL A C 1
ATOM 1242 O O . VAL A 1 154 ? -45.352 29.607 -13.874 1.00 48.28 154 VAL A O 1
ATOM 1245 N N . THR A 1 155 ? -44.348 27.722 -14.516 1.00 48.75 155 THR A N 1
ATOM 1246 C CA . THR A 1 155 ? -44.641 27.829 -15.943 1.00 48.75 155 THR A CA 1
ATOM 1247 C C . THR A 1 155 ? -45.777 26.855 -16.183 1.00 48.75 155 THR A C 1
ATOM 1249 O O . THR A 1 155 ? -45.591 25.637 -16.121 1.00 48.75 155 THR A O 1
ATOM 1252 N N . VAL A 1 156 ? -46.972 27.419 -16.332 1.00 54.44 156 VAL A N 1
ATOM 1253 C CA . VAL A 1 156 ? -48.103 26.749 -16.971 1.00 54.44 156 VAL A CA 1
ATOM 1254 C C . VAL A 1 156 ? -47.616 26.308 -18.361 1.00 54.44 156 VAL A C 1
ATOM 1256 O O . VAL A 1 156 ? -46.774 26.985 -18.942 1.00 54.44 156 VAL A O 1
ATOM 1259 N N . ASP A 1 157 ? -48.082 25.151 -18.825 1.00 50.25 157 ASP A N 1
ATOM 1260 C CA . ASP A 1 157 ? -47.722 24.492 -20.094 1.00 50.25 157 ASP A CA 1
ATOM 1261 C C . ASP A 1 157 ? -46.507 23.555 -20.050 1.00 50.25 157 ASP A C 1
ATOM 1263 O O . ASP A 1 157 ? -45.455 23.844 -20.604 1.00 50.25 157 ASP A O 1
ATOM 1267 N N . PHE A 1 158 ? -46.672 22.379 -19.424 1.00 46.44 158 PHE A N 1
ATOM 1268 C CA . PHE A 1 158 ? -46.181 21.098 -19.977 1.00 46.44 158 PHE A CA 1
ATOM 1269 C C . PHE A 1 158 ? -46.743 19.892 -19.191 1.00 46.44 158 PHE A C 1
ATOM 1271 O O . PHE A 1 158 ? -46.013 19.079 -18.624 1.00 46.44 158 PHE A O 1
ATOM 1278 N N . VAL A 1 159 ? -48.072 19.756 -19.118 1.00 50.28 159 VAL A N 1
ATOM 1279 C CA . VAL A 1 159 ? -48.726 18.548 -18.574 1.00 50.28 159 VAL A CA 1
ATOM 1280 C C . VAL A 1 159 ? -49.143 17.634 -19.727 1.00 50.28 159 VAL A C 1
ATOM 1282 O O . VAL A 1 159 ? -50.314 17.501 -20.056 1.00 50.28 159 VAL A O 1
ATOM 1285 N N . ARG A 1 160 ? -48.157 17.005 -20.370 1.00 48.41 160 ARG A N 1
ATOM 1286 C CA . ARG A 1 160 ? -48.296 15.738 -21.112 1.00 48.41 160 ARG A CA 1
ATOM 1287 C C . ARG A 1 160 ? -46.887 15.266 -21.485 1.00 48.41 160 ARG A C 1
ATOM 1289 O O . ARG A 1 160 ? -46.136 16.037 -22.065 1.00 48.41 160 ARG A O 1
ATOM 1296 N N . SER A 1 161 ? -46.537 14.017 -21.162 1.00 45.34 161 SER A N 1
ATOM 1297 C CA . SER A 1 161 ? -45.257 13.327 -21.488 1.00 45.34 161 SER A CA 1
ATOM 1298 C C . SER A 1 161 ? -44.183 13.204 -20.393 1.00 45.34 161 SER A C 1
ATOM 1300 O O . SER A 1 161 ? -42.991 13.190 -20.697 1.00 45.34 161 SER A O 1
ATOM 1302 N N . ALA A 1 162 ? -44.560 13.041 -19.119 1.00 47.31 162 ALA A N 1
ATOM 1303 C CA . ALA A 1 162 ? -43.603 12.708 -18.046 1.00 47.31 162 ALA A CA 1
ATOM 1304 C C . ALA A 1 162 ? -43.753 11.287 -17.461 1.00 47.31 162 ALA A C 1
ATOM 1306 O O . ALA A 1 162 ? -43.084 10.969 -16.482 1.00 47.31 162 ALA A O 1
ATOM 1307 N N . ARG A 1 163 ? -44.597 10.419 -18.041 1.00 49.84 163 ARG A N 1
ATOM 1308 C CA . ARG A 1 163 ? -44.838 9.059 -17.513 1.00 49.84 163 ARG A CA 1
ATOM 1309 C C . ARG A 1 163 ? -44.024 7.937 -18.178 1.00 49.84 163 ARG A C 1
ATOM 1311 O O . ARG A 1 163 ? -44.152 6.799 -17.757 1.00 49.84 163 ARG A O 1
ATOM 1318 N N . GLU A 1 164 ? -43.144 8.250 -19.133 1.00 49.78 164 GLU A N 1
ATOM 1319 C CA . GLU A 1 164 ? -42.367 7.240 -19.887 1.00 49.78 164 GLU A CA 1
ATOM 1320 C C . GLU A 1 164 ? -40.837 7.322 -19.720 1.00 49.78 164 GLU A C 1
ATOM 1322 O O . GLU A 1 164 ? -40.108 6.567 -20.351 1.00 49.78 164 GLU A O 1
ATOM 1327 N N . ARG A 1 165 ? -40.296 8.198 -18.861 1.00 51.47 165 ARG A N 1
ATOM 1328 C CA . ARG A 1 165 ? -38.829 8.358 -18.716 1.00 51.47 165 ARG A CA 1
ATOM 1329 C C . ARG A 1 165 ? -38.284 7.890 -17.370 1.00 51.47 165 ARG A C 1
ATOM 1331 O O . ARG A 1 165 ? -37.445 8.554 -16.772 1.00 51.47 165 ARG A O 1
ATOM 1338 N N . SER A 1 166 ? -38.714 6.712 -16.933 1.00 50.62 166 SER A N 1
ATOM 1339 C CA . SER A 1 166 ? -38.099 5.946 -15.834 1.00 50.62 166 SER A CA 1
ATOM 1340 C C . SER A 1 166 ? -36.850 5.176 -16.294 1.00 50.62 166 SER A C 1
ATOM 1342 O O . SER A 1 166 ? -36.580 4.082 -15.811 1.00 50.62 166 SER A O 1
ATOM 1344 N N . GLY A 1 167 ? -36.113 5.701 -17.274 1.00 60.78 167 GLY A N 1
ATOM 1345 C CA . GLY A 1 167 ? -34.815 5.162 -17.660 1.00 60.78 167 GLY A CA 1
ATOM 1346 C C . GLY A 1 167 ? -33.720 5.799 -16.803 1.00 60.78 167 GLY A C 1
ATOM 1347 O O . GLY A 1 167 ? -33.847 6.978 -16.453 1.00 60.78 167 GLY A O 1
ATOM 1348 N N . PRO A 1 168 ? -32.640 5.073 -16.458 1.00 57.91 168 PRO A N 1
ATOM 1349 C CA . PRO A 1 168 ? -31.451 5.705 -15.896 1.00 57.91 168 PRO A CA 1
ATOM 1350 C C . PRO A 1 168 ? -31.039 6.881 -16.797 1.00 57.91 168 PRO A C 1
ATOM 1352 O O . PRO A 1 168 ? -31.182 6.780 -18.021 1.00 57.91 168 PRO A O 1
ATOM 1355 N N . PRO A 1 169 ? -30.573 8.011 -16.227 1.00 57.66 169 PRO A N 1
ATOM 1356 C CA . PRO A 1 169 ? -30.160 9.156 -17.030 1.00 57.66 169 PRO A CA 1
ATOM 1357 C C . PRO A 1 169 ? -29.182 8.664 -18.101 1.00 57.66 169 PRO A C 1
ATOM 1359 O O . PRO A 1 169 ? -28.320 7.846 -17.760 1.00 57.66 169 PRO A O 1
ATOM 1362 N N . PRO A 1 170 ? -29.304 9.106 -19.370 1.00 57.12 170 PRO A N 1
ATOM 1363 C CA . PRO A 1 170 ? -28.367 8.698 -20.404 1.00 57.12 170 PRO A CA 1
ATOM 1364 C C . PRO A 1 170 ? -26.978 9.011 -19.868 1.00 57.12 170 PRO A C 1
ATOM 1366 O O . PRO A 1 170 ? -26.674 10.169 -19.561 1.00 57.12 170 PRO A O 1
ATOM 1369 N N . GLN A 1 171 ? -26.177 7.966 -19.649 1.00 57.34 171 GLN A N 1
ATOM 1370 C CA . GLN A 1 171 ? -24.790 8.139 -19.265 1.00 57.34 171 GLN A CA 1
ATOM 1371 C C . GLN A 1 171 ? -24.193 8.981 -20.379 1.00 57.34 171 GLN A C 1
ATOM 1373 O O . GLN A 1 171 ? -24.045 8.501 -21.500 1.00 57.34 171 GLN A O 1
ATOM 1378 N N . ARG A 1 172 ? -23.933 10.266 -20.107 1.00 52.69 172 ARG A N 1
ATOM 1379 C CA . ARG A 1 172 ? -23.139 11.076 -21.022 1.00 52.69 172 ARG A CA 1
ATOM 1380 C C . ARG A 1 172 ? -21.846 10.283 -21.178 1.00 52.69 172 ARG A C 1
ATOM 1382 O O . ARG A 1 172 ? -21.188 10.092 -20.148 1.00 52.69 172 ARG A O 1
ATOM 1389 N N . PRO A 1 173 ? -21.524 9.759 -22.376 1.00 54.41 173 PRO A N 1
ATOM 1390 C CA . PRO A 1 173 ? -20.279 9.040 -22.553 1.00 54.41 173 PRO A CA 1
ATOM 1391 C C . PRO A 1 173 ? -19.199 9.969 -22.026 1.00 54.41 173 PRO A C 1
ATOM 1393 O O . PRO A 1 173 ? -19.175 11.159 -22.362 1.00 54.41 173 PRO A O 1
ATOM 1396 N N . ASN A 1 174 ? -18.381 9.476 -21.094 1.00 61.06 174 ASN A N 1
ATOM 1397 C CA . ASN A 1 174 ? -17.286 10.297 -20.608 1.00 61.06 174 ASN A CA 1
ATOM 1398 C C . ASN A 1 174 ? -16.479 10.743 -21.846 1.00 61.06 174 ASN A C 1
ATOM 1400 O O . ASN A 1 174 ? -16.463 10.050 -22.865 1.00 61.06 174 ASN A O 1
ATOM 1404 N N . ALA A 1 175 ? -15.836 11.909 -21.803 1.00 57.94 175 ALA A N 1
ATOM 1405 C CA . ALA A 1 175 ? -15.103 12.426 -22.966 1.00 57.94 175 ALA A CA 1
ATOM 1406 C C . ALA A 1 175 ? -14.092 11.404 -23.550 1.00 57.94 175 ALA A C 1
ATOM 1408 O O . ALA A 1 175 ? -13.737 11.476 -24.721 1.00 57.94 175 ALA A O 1
ATOM 1409 N N . TYR A 1 176 ? -13.680 10.411 -22.750 1.00 57.88 176 TYR A N 1
ATOM 1410 C CA . TYR A 1 176 ? -12.867 9.273 -23.175 1.00 57.88 176 TYR A CA 1
ATOM 1411 C C . TYR A 1 176 ? -13.608 8.251 -24.061 1.00 57.88 176 TYR A C 1
ATOM 1413 O O . TYR A 1 176 ? -13.017 7.743 -25.010 1.00 57.88 176 TYR A O 1
ATOM 1421 N N . GLN A 1 177 ? -14.883 7.955 -23.806 1.00 56.91 177 GLN A N 1
ATOM 1422 C CA . GLN A 1 177 ? -15.702 7.056 -24.624 1.00 56.91 177 GLN A CA 1
ATOM 1423 C C . GLN A 1 177 ? -16.113 7.712 -25.946 1.00 56.91 177 GLN A C 1
ATOM 1425 O O . GLN A 1 177 ? -16.038 7.061 -26.986 1.00 56.91 177 GLN A O 1
ATOM 1430 N N . ALA A 1 178 ? -16.457 9.005 -25.935 1.00 55.53 178 ALA A N 1
ATOM 1431 C CA . ALA A 1 178 ? -16.774 9.749 -27.159 1.00 55.53 178 ALA A CA 1
ATOM 1432 C C . ALA A 1 178 ? -15.574 9.823 -28.125 1.00 55.53 178 ALA A C 1
ATOM 1434 O O . ALA A 1 178 ? -15.728 9.580 -29.320 1.00 55.53 178 ALA A O 1
ATOM 1435 N N . ALA A 1 179 ? -14.357 10.023 -27.604 1.00 55.59 179 ALA A N 1
ATOM 1436 C CA . ALA A 1 179 ? -13.130 10.034 -28.408 1.00 55.59 179 ALA A CA 1
ATOM 1437 C C . ALA A 1 179 ? -12.769 8.670 -29.034 1.00 55.59 179 ALA A C 1
ATOM 1439 O O . ALA A 1 179 ? -11.904 8.610 -29.903 1.00 55.59 179 ALA A O 1
ATOM 1440 N N . THR A 1 180 ? -13.401 7.572 -28.600 1.00 54.81 180 THR A N 1
ATOM 1441 C CA . THR A 1 180 ? -13.117 6.227 -29.130 1.00 54.81 180 THR A CA 1
ATOM 1442 C C . THR A 1 180 ? -14.015 5.867 -30.324 1.00 54.81 180 THR A C 1
ATOM 1444 O O . THR A 1 180 ? -13.673 4.961 -31.080 1.00 54.81 180 THR A O 1
ATOM 1447 N N . MET A 1 181 ? -15.146 6.561 -30.524 1.00 50.62 181 MET A N 1
ATOM 1448 C CA . MET A 1 181 ? -16.146 6.197 -31.546 1.00 50.62 181 MET A CA 1
ATOM 1449 C C . MET A 1 181 ? -16.159 7.099 -32.780 1.00 50.62 181 MET A C 1
ATOM 1451 O O . MET A 1 181 ? -16.492 6.631 -33.868 1.00 50.62 181 MET A O 1
ATOM 1455 N N . THR A 1 182 ? -15.734 8.355 -32.668 1.00 50.88 182 THR A N 1
ATOM 1456 C CA . THR A 1 182 ? -15.541 9.196 -33.848 1.00 50.88 182 THR A CA 1
ATOM 1457 C C . THR A 1 182 ? -14.202 8.815 -34.471 1.00 50.88 182 THR A C 1
ATOM 1459 O O . THR A 1 182 ? -13.147 9.179 -33.953 1.00 50.88 182 THR A O 1
ATOM 1462 N N . ARG A 1 183 ? -14.215 8.063 -35.582 1.00 51.81 183 ARG A N 1
ATOM 1463 C CA . ARG A 1 183 ? -13.075 7.982 -36.516 1.00 51.81 183 ARG A CA 1
ATOM 1464 C C . ARG A 1 183 ? -12.870 9.378 -37.117 1.00 51.81 183 ARG A C 1
ATOM 1466 O O . ARG A 1 183 ? -13.214 9.628 -38.267 1.00 51.81 183 ARG A O 1
ATOM 1473 N N . ALA A 1 184 ? -12.379 10.302 -36.297 1.00 55.00 184 ALA A N 1
ATOM 1474 C CA . ALA A 1 184 ? -11.889 11.587 -36.736 1.00 55.00 184 ALA A CA 1
ATOM 1475 C C . ALA A 1 184 ? -10.822 11.329 -37.802 1.00 55.00 184 ALA A C 1
ATOM 1477 O O . ALA A 1 184 ? -10.087 10.337 -37.737 1.00 55.00 184 ALA A O 1
ATOM 1478 N N . ILE A 1 185 ? -10.806 12.204 -38.800 1.00 66.12 185 ILE A N 1
ATOM 1479 C CA . ILE A 1 185 ? -9.782 12.311 -39.836 1.00 66.12 185 ILE A CA 1
ATOM 1480 C C . ILE A 1 185 ? -8.429 11.934 -39.223 1.00 66.12 185 ILE A C 1
ATOM 1482 O O . ILE A 1 185 ? -8.017 12.528 -38.226 1.00 66.12 185 ILE A O 1
ATOM 1486 N N . ARG A 1 186 ? -7.791 10.882 -39.756 1.00 75.06 186 ARG A N 1
ATOM 1487 C CA . ARG A 1 186 ? -6.512 10.399 -39.223 1.00 75.06 186 ARG A CA 1
ATOM 1488 C C . ARG A 1 186 ? -5.518 11.550 -39.284 1.00 75.06 186 ARG A C 1
ATOM 1490 O O . ARG A 1 186 ? -5.226 12.059 -40.362 1.00 75.06 186 ARG A O 1
ATOM 1497 N N . ASP A 1 187 ? -5.034 11.961 -38.122 1.00 86.44 187 ASP A N 1
ATOM 1498 C CA . ASP A 1 187 ? -4.001 12.975 -37.998 1.00 86.44 187 ASP A CA 1
ATOM 1499 C C . ASP A 1 187 ? -2.678 12.381 -38.486 1.00 86.44 187 ASP A C 1
ATOM 1501 O O . ASP A 1 187 ? -2.003 11.640 -37.771 1.00 86.44 187 ASP A O 1
ATOM 1505 N N . MET A 1 188 ? -2.350 12.6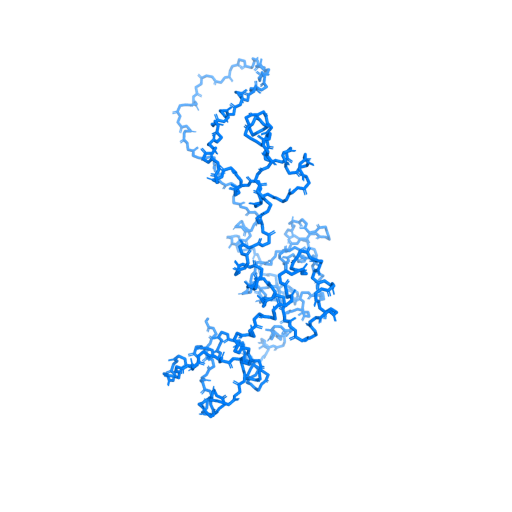69 -39.745 1.00 88.94 188 MET A N 1
ATOM 1506 C CA . MET A 1 188 ? -1.156 12.154 -40.414 1.00 88.94 188 MET A CA 1
ATOM 1507 C C . MET A 1 188 ? 0.118 12.922 -40.040 1.00 88.94 188 MET A C 1
ATOM 1509 O O . MET A 1 188 ? 1.177 12.614 -40.577 1.00 88.94 188 MET A O 1
ATOM 1513 N N . SER A 1 189 ? 0.050 13.909 -39.138 1.00 92.81 189 SER A N 1
ATOM 1514 C CA . SER A 1 189 ? 1.262 14.548 -38.621 1.00 92.81 189 SER A CA 1
ATOM 1515 C C . SER A 1 189 ? 2.103 13.553 -37.801 1.00 92.81 189 SER A C 1
ATOM 1517 O O . SER A 1 189 ? 1.541 12.632 -37.198 1.00 92.81 189 SER A O 1
ATOM 1519 N N . PRO A 1 190 ? 3.433 13.740 -37.691 1.00 94.00 190 PRO A N 1
ATOM 1520 C CA . PRO A 1 190 ? 4.283 12.865 -36.877 1.00 94.00 190 PRO A CA 1
ATOM 1521 C C . PRO A 1 190 ? 3.807 12.737 -35.422 1.00 94.00 190 PRO A C 1
ATOM 1523 O O . PRO A 1 190 ? 3.798 11.644 -34.858 1.00 94.00 190 PRO A O 1
ATOM 1526 N N . ALA A 1 191 ? 3.337 13.836 -34.823 1.00 95.56 191 ALA A N 1
ATOM 1527 C CA . ALA A 1 191 ? 2.793 13.834 -33.465 1.00 95.56 191 ALA A CA 1
ATOM 1528 C C . ALA A 1 191 ? 1.444 13.095 -33.371 1.00 95.56 191 ALA A C 1
ATOM 1530 O O . ALA A 1 191 ? 1.204 12.375 -32.400 1.00 95.56 191 ALA A O 1
ATOM 1531 N N . GLY A 1 192 ? 0.587 13.219 -34.391 1.00 94.31 192 GLY A N 1
ATOM 1532 C CA . GLY A 1 192 ? -0.653 12.449 -34.510 1.00 94.31 192 GLY A CA 1
ATOM 1533 C C . GLY A 1 192 ? -0.395 10.947 -34.557 1.00 94.31 192 GLY A C 1
ATOM 1534 O O . GLY A 1 192 ? -0.960 10.188 -33.769 1.00 94.31 192 GLY A O 1
ATOM 1535 N N . GLN A 1 193 ? 0.546 10.521 -35.396 1.00 94.06 193 GLN A N 1
ATOM 1536 C CA . GLN A 1 193 ? 0.912 9.114 -35.531 1.00 94.06 193 GLN A CA 1
ATOM 1537 C C . GLN A 1 193 ? 1.611 8.561 -34.272 1.00 94.06 193 GLN A C 1
ATOM 1539 O O . GLN A 1 193 ? 1.341 7.428 -33.859 1.00 94.06 193 GLN A O 1
ATOM 1544 N N . ALA A 1 194 ? 2.453 9.364 -33.608 1.00 95.88 194 ALA A N 1
ATOM 1545 C CA . ALA A 1 194 ? 3.036 9.030 -32.306 1.00 95.88 194 ALA A CA 1
ATOM 1546 C C . ALA A 1 194 ? 1.950 8.835 -31.233 1.00 95.88 194 ALA A C 1
ATOM 1548 O O . ALA A 1 194 ? 1.978 7.867 -30.463 1.00 95.88 194 ALA A O 1
ATOM 1549 N N . ALA A 1 195 ? 0.953 9.724 -31.196 1.00 95.81 195 ALA A N 1
ATOM 1550 C CA . ALA A 1 195 ? -0.184 9.608 -30.292 1.00 95.81 195 ALA A CA 1
ATOM 1551 C C . ALA A 1 195 ? -1.013 8.345 -30.581 1.00 95.81 195 ALA A C 1
ATOM 1553 O O . ALA A 1 195 ? -1.359 7.622 -29.643 1.00 95.81 195 ALA A O 1
ATOM 1554 N N . ASP A 1 196 ? -1.279 8.037 -31.853 1.00 93.62 196 ASP A N 1
ATOM 1555 C CA . ASP A 1 196 ? -1.954 6.810 -32.297 1.00 93.62 196 ASP A CA 1
ATOM 1556 C C . ASP A 1 196 ? -1.205 5.549 -31.837 1.00 93.62 196 ASP A C 1
ATOM 1558 O O . ASP A 1 196 ? -1.823 4.609 -31.324 1.00 93.62 196 ASP A O 1
ATOM 1562 N N . TYR A 1 197 ? 0.128 5.531 -31.947 1.00 94.56 197 TYR A N 1
ATOM 1563 C CA . TYR A 1 197 ? 0.956 4.448 -31.412 1.00 94.56 197 TYR A CA 1
ATOM 1564 C C . TYR A 1 197 ? 0.794 4.309 -29.893 1.00 94.56 197 TYR A C 1
ATOM 1566 O O . TYR A 1 197 ? 0.581 3.205 -29.380 1.00 94.56 197 TYR A O 1
ATOM 1574 N N . LEU A 1 198 ? 0.834 5.428 -29.162 1.00 95.62 198 LEU A N 1
ATOM 1575 C CA . LEU A 1 198 ? 0.711 5.436 -27.706 1.00 95.62 198 LEU A CA 1
ATOM 1576 C C . LEU A 1 198 ? -0.671 5.002 -27.199 1.00 95.62 198 LEU A C 1
ATOM 1578 O O . LEU A 1 198 ? -0.751 4.502 -26.071 1.00 95.62 198 LEU A O 1
ATOM 1582 N N . ARG A 1 199 ? -1.738 5.109 -28.010 1.00 94.50 199 ARG A N 1
ATOM 1583 C CA . ARG A 1 199 ? -3.090 4.647 -27.630 1.00 94.50 199 ARG A CA 1
ATOM 1584 C C . ARG A 1 199 ? -3.157 3.154 -27.297 1.00 94.50 199 ARG A C 1
ATOM 1586 O O . ARG A 1 199 ? -4.018 2.734 -26.526 1.00 94.50 199 ARG A O 1
ATOM 1593 N N . ARG A 1 200 ? -2.199 2.358 -27.784 1.00 92.38 200 ARG A N 1
ATOM 1594 C CA . ARG A 1 200 ? -2.030 0.933 -27.433 1.00 92.38 200 ARG A CA 1
ATOM 1595 C C . ARG A 1 200 ? -1.726 0.717 -25.943 1.00 92.38 200 ARG A C 1
ATOM 1597 O O . ARG A 1 200 ? -2.004 -0.355 -25.414 1.00 92.38 200 ARG A O 1
ATOM 1604 N N . PHE A 1 201 ? -1.164 1.724 -25.270 1.00 91.94 201 PHE A N 1
ATOM 1605 C CA . PHE A 1 201 ? -0.750 1.684 -23.861 1.00 91.94 201 PHE A CA 1
ATOM 1606 C C . PHE A 1 201 ? -1.677 2.477 -22.928 1.00 91.94 201 PHE A C 1
ATOM 1608 O O . PHE A 1 201 ? -1.311 2.744 -21.781 1.00 91.94 201 PHE A O 1
ATOM 1615 N N . GLY A 1 202 ? -2.837 2.916 -23.415 1.00 92.75 202 GLY A N 1
ATOM 1616 C CA . GLY A 1 202 ? -3.796 3.721 -22.661 1.00 92.75 202 GLY A CA 1
ATOM 1617 C C . GLY A 1 202 ? -4.263 4.948 -23.442 1.00 92.75 202 GLY A C 1
ATOM 1618 O O . GLY A 1 202 ? -3.704 5.271 -24.484 1.00 92.75 202 GLY A O 1
ATOM 1619 N N . PRO A 1 203 ? -5.291 5.655 -22.960 1.00 93.81 203 PRO A N 1
ATOM 1620 C CA . PRO A 1 203 ? -5.967 6.651 -23.772 1.00 93.81 203 PRO A CA 1
ATOM 1621 C C . PRO A 1 203 ? -5.151 7.946 -23.907 1.00 93.81 203 PRO A C 1
ATOM 1623 O O . PRO A 1 203 ? -4.677 8.511 -22.916 1.00 93.81 203 PRO A O 1
ATOM 1626 N N . VAL A 1 204 ? -5.036 8.422 -25.148 1.00 95.81 204 VAL A N 1
ATOM 1627 C CA . VAL A 1 204 ? -4.353 9.665 -25.532 1.00 95.81 204 VAL A CA 1
ATOM 1628 C C . VAL A 1 204 ? -5.309 10.496 -26.380 1.00 95.81 204 VAL A C 1
ATOM 1630 O O . VAL A 1 204 ? -5.753 10.036 -27.434 1.00 95.81 204 VAL A O 1
ATOM 1633 N N . VAL A 1 205 ? -5.638 11.701 -25.916 1.00 94.94 205 VAL A N 1
ATOM 1634 C CA . VAL A 1 205 ? -6.623 12.596 -26.551 1.00 94.94 205 VAL A CA 1
ATOM 1635 C C . VAL A 1 205 ? -5.994 13.950 -26.867 1.00 94.94 205 VAL A C 1
ATOM 1637 O O . VAL A 1 205 ? -5.166 14.415 -26.084 1.00 94.94 205 VAL A O 1
ATOM 1640 N N . ARG A 1 206 ? -6.383 14.591 -27.980 1.00 94.75 206 ARG A N 1
ATOM 1641 C CA . ARG A 1 206 ? -5.997 15.987 -28.247 1.00 94.75 206 ARG A CA 1
ATOM 1642 C C . ARG A 1 206 ? -6.656 16.920 -27.225 1.00 94.75 206 ARG A C 1
ATOM 1644 O O . ARG A 1 206 ? -7.797 16.708 -26.796 1.00 94.75 206 ARG A O 1
ATOM 1651 N N . CYS A 1 207 ? -5.900 17.912 -26.780 1.00 95.88 207 CYS A N 1
ATOM 1652 C CA . CYS A 1 207 ? -6.307 18.874 -25.768 1.00 95.88 207 CYS A CA 1
ATOM 1653 C C . CYS A 1 207 ? -5.664 20.247 -25.999 1.00 95.88 207 CYS A C 1
ATOM 1655 O O . CYS A 1 207 ? -4.767 20.406 -26.827 1.00 95.88 207 CYS A O 1
ATOM 1657 N N . ASP A 1 208 ? -6.133 21.246 -25.257 1.00 96.44 208 ASP A N 1
ATOM 1658 C CA . ASP A 1 208 ? -5.443 22.527 -25.108 1.00 96.44 208 ASP A CA 1
ATOM 1659 C C . ASP A 1 208 ? -4.269 22.432 -24.105 1.00 96.44 208 ASP A C 1
ATOM 1661 O O . ASP A 1 208 ? -4.053 21.397 -23.466 1.00 96.44 208 ASP A O 1
ATOM 1665 N N . GLU A 1 209 ? -3.525 23.528 -23.938 1.00 96.50 209 GLU A N 1
ATOM 1666 C CA . GLU A 1 209 ? -2.421 23.660 -22.967 1.00 96.50 209 GLU A CA 1
ATOM 1667 C C . GLU A 1 209 ? -2.849 23.390 -21.516 1.00 96.50 209 GLU A C 1
ATOM 1669 O O . GLU A 1 209 ? -2.053 22.958 -20.685 1.00 96.50 209 GLU A O 1
ATOM 1674 N N . ARG A 1 210 ? -4.130 23.611 -21.197 1.00 94.75 210 ARG A N 1
ATOM 1675 C CA . ARG A 1 210 ? -4.705 23.390 -19.862 1.00 94.75 210 ARG A CA 1
ATOM 1676 C C . ARG A 1 210 ? -5.202 21.955 -19.670 1.00 94.75 210 ARG A C 1
ATOM 1678 O O . ARG A 1 210 ? -5.749 21.631 -18.615 1.00 94.75 210 ARG A O 1
ATOM 1685 N N . GLY A 1 211 ? -5.046 21.093 -20.673 1.00 92.00 211 GLY A N 1
ATOM 1686 C CA . GLY A 1 211 ? -5.474 19.702 -20.641 1.00 92.00 211 GLY A CA 1
ATOM 1687 C C . GLY A 1 211 ? -6.980 19.499 -20.807 1.00 92.00 211 GLY A C 1
ATOM 1688 O O . GLY A 1 211 ? -7.472 18.404 -20.512 1.00 92.00 211 GLY A O 1
ATOM 1689 N N . ARG A 1 212 ? -7.741 20.500 -21.265 1.00 93.38 212 ARG A N 1
ATOM 1690 C CA . ARG A 1 212 ? -9.153 20.332 -21.646 1.00 93.38 212 ARG A CA 1
ATOM 1691 C C . ARG A 1 212 ? -9.245 19.762 -23.055 1.00 93.38 212 ARG A C 1
ATOM 1693 O O . ARG A 1 212 ? -8.457 20.106 -23.926 1.00 93.38 212 ARG A O 1
ATOM 1700 N N . TYR A 1 213 ? -10.210 18.874 -23.274 1.00 93.81 213 TYR A N 1
ATOM 1701 C CA . TYR A 1 213 ? -10.407 18.234 -24.573 1.00 93.81 213 TYR A CA 1
ATOM 1702 C C . TYR A 1 213 ? -10.710 19.273 -25.659 1.00 93.81 213 TYR A C 1
ATOM 1704 O O . TYR A 1 213 ? -11.594 20.109 -25.478 1.00 93.81 213 TYR A O 1
ATOM 1712 N N . ASN A 1 214 ? -9.975 19.198 -26.765 1.00 92.25 214 ASN A N 1
ATOM 1713 C C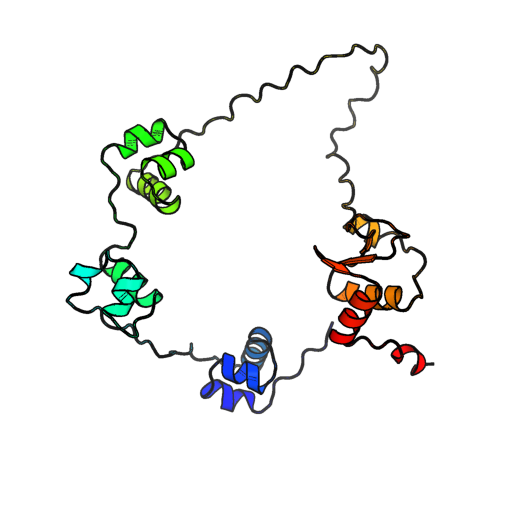A . ASN A 1 214 ? -10.157 20.036 -27.944 1.00 92.25 214 ASN A CA 1
ATOM 1714 C C . ASN A 1 214 ? -9.656 19.248 -29.160 1.00 92.25 214 ASN A C 1
ATOM 1716 O O . ASN A 1 214 ? -8.483 18.884 -29.204 1.00 92.25 214 ASN A O 1
ATOM 1720 N N . GLU A 1 215 ? -10.530 18.985 -30.130 1.00 89.62 215 GLU A N 1
ATOM 1721 C CA . GLU A 1 215 ? -10.207 18.204 -31.335 1.00 89.62 215 GLU A CA 1
ATOM 1722 C C . GLU A 1 215 ? -9.096 18.854 -32.170 1.00 89.62 215 GLU A C 1
ATOM 1724 O O . GLU A 1 215 ? -8.223 18.155 -32.678 1.00 89.62 215 GLU A O 1
ATOM 1729 N N . ASN A 1 216 ? -9.065 20.188 -32.207 1.00 91.44 216 ASN A N 1
ATOM 1730 C CA . ASN A 1 216 ? -8.056 20.981 -32.913 1.00 91.44 216 ASN A CA 1
ATOM 1731 C C . ASN A 1 216 ? -6.915 21.445 -31.989 1.00 91.44 216 ASN A C 1
ATOM 1733 O O . ASN A 1 216 ? -6.115 22.301 -32.359 1.00 91.44 216 ASN A O 1
ATOM 1737 N N . GLY A 1 217 ? -6.846 20.922 -30.761 1.00 93.06 217 GLY A N 1
ATOM 1738 C CA . GLY A 1 217 ? -5.842 21.315 -29.777 1.00 93.06 217 GLY A CA 1
ATOM 1739 C C . GLY A 1 217 ? -4.429 20.902 -30.189 1.00 93.06 217 GLY A C 1
ATOM 1740 O O . GLY A 1 217 ? -4.240 19.842 -30.778 1.00 93.06 217 GLY A O 1
ATOM 1741 N N . THR A 1 218 ? -3.430 21.725 -29.873 1.00 96.12 218 THR A N 1
ATOM 1742 C CA . THR A 1 218 ? -2.010 21.502 -30.212 1.00 96.12 218 THR A CA 1
ATOM 1743 C C . THR A 1 218 ? -1.272 20.586 -29.230 1.00 96.12 218 THR A C 1
ATOM 1745 O O . THR A 1 218 ? -0.084 20.333 -29.411 1.00 96.12 218 THR A O 1
ATOM 1748 N N . HIS A 1 219 ? -1.956 20.105 -28.187 1.00 97.56 219 HIS A N 1
ATOM 1749 C CA . HIS A 1 219 ? -1.389 19.282 -27.122 1.00 97.56 219 HIS A CA 1
ATOM 1750 C C . HIS A 1 219 ? -2.086 17.920 -27.036 1.00 97.56 219 HIS A C 1
ATOM 1752 O O . HIS A 1 219 ? -3.188 17.723 -27.555 1.00 97.56 219 HIS A O 1
ATOM 1758 N N . TRP A 1 220 ? -1.456 16.974 -26.338 1.00 97.38 220 TRP A N 1
ATOM 1759 C CA . TRP A 1 220 ? -1.995 15.635 -26.101 1.00 97.38 220 TRP A CA 1
ATOM 1760 C C . TRP A 1 220 ? -2.051 15.329 -24.610 1.00 97.38 220 TRP A C 1
ATOM 1762 O O . TRP A 1 220 ? -1.058 15.451 -23.898 1.00 97.38 220 TRP A O 1
ATOM 1772 N N . ARG A 1 221 ? -3.197 14.853 -24.121 1.00 97.12 221 ARG A N 1
ATOM 1773 C CA . ARG A 1 221 ? -3.348 14.410 -22.732 1.00 97.12 221 ARG A CA 1
ATOM 1774 C C . ARG A 1 221 ? -3.272 12.895 -22.637 1.00 97.12 221 ARG A C 1
ATOM 1776 O O . ARG A 1 221 ? -4.090 12.190 -23.234 1.00 97.12 221 ARG A O 1
ATOM 1783 N N . ARG A 1 222 ? -2.353 12.397 -21.807 1.00 94.88 222 ARG A N 1
ATOM 1784 C CA . ARG A 1 222 ? -2.231 10.979 -21.438 1.00 94.88 222 ARG A CA 1
ATOM 1785 C C . ARG A 1 222 ? -2.376 10.833 -19.926 1.00 94.88 222 ARG A C 1
ATOM 1787 O O . ARG A 1 222 ? -1.489 11.211 -19.165 1.00 94.88 222 ARG A O 1
ATOM 1794 N N . GLY A 1 223 ? -3.504 10.280 -19.482 1.00 93.12 223 GLY A N 1
ATOM 1795 C CA . GLY A 1 223 ? -3.858 10.274 -18.058 1.00 93.12 223 GLY A CA 1
ATOM 1796 C C . GLY A 1 223 ? -4.017 11.703 -17.524 1.00 93.12 223 GLY A C 1
ATOM 1797 O O . GLY A 1 223 ? -4.847 12.453 -18.035 1.00 93.12 223 GLY A O 1
ATOM 1798 N N . SER A 1 224 ? -3.220 12.072 -16.519 1.00 93.50 224 SER A N 1
ATOM 1799 C CA . SER A 1 224 ? -3.179 13.420 -15.929 1.00 93.50 224 SER A CA 1
ATOM 1800 C C . SER A 1 224 ? -2.112 14.341 -16.534 1.00 93.50 224 SER A C 1
ATOM 1802 O O . SER A 1 224 ? -2.056 15.510 -16.166 1.00 93.50 224 SER A O 1
ATOM 1804 N N . THR A 1 225 ? -1.266 13.846 -17.442 1.00 96.56 225 THR A N 1
ATOM 1805 C CA . THR A 1 225 ? -0.158 14.622 -18.018 1.00 96.56 225 THR A CA 1
ATOM 1806 C C . THR A 1 225 ? -0.553 15.215 -19.368 1.00 96.56 225 THR A C 1
ATOM 1808 O O . THR A 1 225 ? -1.080 14.501 -20.226 1.00 96.56 225 THR A O 1
ATOM 1811 N N . VAL A 1 226 ? -0.277 16.506 -19.553 1.00 97.75 226 VAL A N 1
ATOM 1812 C CA . VAL A 1 226 ? -0.367 17.214 -20.838 1.00 97.75 226 VAL A CA 1
ATOM 1813 C C . VAL A 1 226 ? 1.012 17.184 -21.491 1.00 97.75 226 VAL A C 1
ATOM 1815 O O . VAL A 1 226 ? 2.012 17.441 -20.827 1.00 97.75 226 VAL A O 1
ATOM 1818 N N . LEU A 1 227 ? 1.060 16.804 -22.762 1.00 97.94 227 LEU A N 1
ATOM 1819 C CA . LEU A 1 227 ? 2.270 16.605 -23.551 1.00 97.94 227 LEU A CA 1
ATOM 1820 C C . LEU A 1 227 ? 2.239 17.543 -24.757 1.00 97.94 227 LEU A C 1
ATOM 1822 O O . LEU A 1 227 ? 1.204 17.663 -25.422 1.00 97.94 227 LEU A O 1
ATOM 1826 N N . THR A 1 228 ? 3.373 18.171 -25.051 1.00 98.19 228 THR A N 1
ATOM 1827 C CA . THR A 1 228 ? 3.578 18.885 -26.316 1.00 98.19 228 THR A CA 1
ATOM 1828 C C . THR A 1 228 ? 3.769 17.893 -27.474 1.00 98.19 228 THR A C 1
ATOM 1830 O O . THR A 1 228 ? 3.891 16.681 -27.265 1.00 98.19 228 THR A O 1
ATOM 1833 N N . ALA A 1 229 ? 3.826 18.398 -28.711 1.00 97.25 229 ALA A N 1
ATOM 1834 C CA . ALA A 1 229 ? 4.128 17.584 -29.892 1.00 97.25 229 ALA A CA 1
ATOM 1835 C C . ALA A 1 229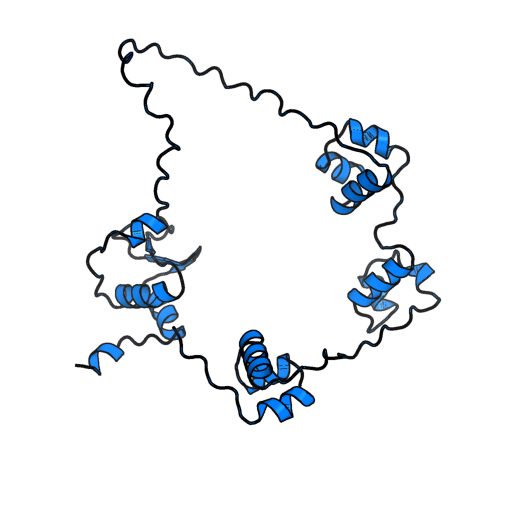 ? 5.482 16.853 -29.779 1.00 97.25 229 ALA A C 1
ATOM 1837 O O . ALA A 1 229 ? 5.581 15.674 -30.116 1.00 97.25 229 ALA A O 1
ATOM 1838 N N . ALA A 1 230 ? 6.511 17.522 -29.253 1.00 97.50 230 ALA A N 1
ATOM 1839 C CA . ALA A 1 230 ? 7.826 16.917 -29.052 1.00 97.50 230 ALA A CA 1
ATOM 1840 C C . ALA A 1 230 ? 7.792 15.839 -27.954 1.00 97.50 230 ALA A C 1
ATOM 1842 O O . ALA A 1 230 ? 8.341 14.753 -28.130 1.00 97.50 230 ALA A O 1
ATOM 1843 N N . ASP A 1 231 ? 7.080 16.093 -26.851 1.00 97.88 231 ASP A N 1
ATOM 1844 C CA . ASP A 1 231 ? 6.992 15.143 -25.736 1.00 97.88 231 ASP A CA 1
ATOM 1845 C C . ASP A 1 231 ? 6.245 13.862 -26.113 1.00 97.88 231 ASP A C 1
ATOM 1847 O O . ASP A 1 231 ? 6.615 12.770 -25.670 1.00 97.88 231 ASP A O 1
ATOM 1851 N N . VAL A 1 232 ? 5.170 13.974 -26.905 1.00 97.69 232 VAL A N 1
ATOM 1852 C CA . VAL A 1 232 ? 4.403 12.798 -27.340 1.00 97.69 232 VAL A CA 1
ATOM 1853 C C . VAL A 1 232 ? 5.228 11.928 -28.291 1.00 97.69 232 VAL A C 1
ATOM 1855 O O . VAL A 1 232 ? 5.201 10.704 -28.152 1.00 97.69 232 VAL A O 1
ATOM 1858 N N . ILE A 1 233 ? 6.026 12.547 -29.169 1.00 97.25 233 ILE A N 1
ATOM 1859 C CA . ILE A 1 233 ? 6.987 11.877 -30.057 1.00 97.25 233 ILE A CA 1
ATOM 1860 C C . ILE A 1 233 ? 8.066 11.163 -29.239 1.00 97.25 233 ILE A C 1
ATOM 1862 O O . ILE A 1 233 ? 8.161 9.937 -29.305 1.00 97.25 233 ILE A O 1
ATOM 1866 N N . ALA A 1 234 ? 8.789 11.883 -28.378 1.00 96.75 234 ALA A N 1
ATOM 1867 C CA . ALA A 1 234 ? 9.860 11.311 -27.561 1.00 96.75 234 ALA A CA 1
ATOM 1868 C C . ALA A 1 234 ? 9.350 10.166 -26.669 1.00 96.75 234 ALA A C 1
ATOM 1870 O O . ALA A 1 234 ? 10.006 9.139 -26.470 1.00 96.75 234 ALA A O 1
ATOM 1871 N N . ARG A 1 235 ? 8.127 10.301 -26.139 1.00 97.62 235 ARG A N 1
ATOM 1872 C CA . ARG A 1 235 ? 7.495 9.238 -25.355 1.00 97.62 235 ARG A CA 1
ATOM 1873 C C . ARG A 1 235 ? 7.147 8.023 -26.211 1.00 97.62 235 ARG A C 1
ATOM 1875 O O . ARG A 1 235 ? 7.263 6.901 -25.712 1.00 97.62 235 ARG A O 1
ATOM 1882 N N . ALA A 1 236 ? 6.685 8.212 -27.443 1.00 96.94 236 ALA A N 1
ATOM 1883 C CA . ALA A 1 236 ? 6.417 7.113 -28.362 1.00 96.94 236 ALA A CA 1
ATOM 1884 C C . ALA A 1 236 ? 7.717 6.381 -28.731 1.00 96.94 236 ALA A C 1
ATOM 1886 O O . ALA A 1 236 ? 7.755 5.152 -28.642 1.00 96.94 236 ALA A O 1
ATOM 1887 N N . GLU A 1 237 ? 8.789 7.115 -29.032 1.00 96.38 237 GLU A N 1
ATOM 1888 C CA . GLU A 1 237 ? 10.120 6.570 -29.338 1.00 96.38 237 GLU A CA 1
ATOM 1889 C C . GLU A 1 237 ? 10.694 5.752 -28.185 1.00 96.38 237 GLU A C 1
ATOM 1891 O O . GLU A 1 237 ? 11.145 4.622 -28.375 1.00 96.38 237 GLU A O 1
ATOM 1896 N N . PHE A 1 238 ? 10.570 6.257 -26.955 1.00 95.31 238 PHE A N 1
ATOM 1897 C CA . PHE A 1 238 ? 10.944 5.513 -25.753 1.00 95.31 238 PHE A CA 1
ATOM 1898 C C . PHE A 1 238 ? 10.203 4.167 -25.635 1.00 95.31 238 PHE A C 1
ATOM 1900 O O . PHE A 1 238 ? 10.733 3.201 -25.090 1.00 95.31 238 PHE A O 1
ATOM 1907 N N . ASN A 1 239 ? 8.976 4.084 -26.162 1.00 94.12 239 ASN A N 1
ATOM 1908 C CA . ASN A 1 239 ? 8.180 2.855 -26.216 1.00 94.12 239 ASN A CA 1
ATOM 1909 C C . ASN A 1 239 ? 8.377 2.061 -27.522 1.00 94.12 239 ASN A C 1
ATOM 1911 O O . ASN A 1 239 ? 7.585 1.162 -27.808 1.00 94.12 239 ASN A O 1
ATOM 1915 N N . GLY A 1 240 ? 9.412 2.369 -28.306 1.00 94.69 240 GLY A N 1
ATOM 1916 C CA . GLY A 1 240 ? 9.811 1.623 -29.499 1.00 94.69 240 GLY A CA 1
ATOM 1917 C C . GLY A 1 240 ? 9.151 2.058 -30.808 1.00 94.69 240 GLY A C 1
ATOM 1918 O O . GLY A 1 240 ? 9.300 1.351 -31.802 1.00 94.69 240 GLY A O 1
ATOM 1919 N N . TRP A 1 241 ? 8.428 3.181 -30.838 1.00 95.12 241 TRP A N 1
ATOM 1920 C CA . TRP A 1 241 ? 7.966 3.771 -32.100 1.00 95.12 241 TRP A CA 1
ATOM 1921 C C . TRP A 1 241 ? 9.145 4.369 -32.875 1.00 95.12 241 TRP A C 1
ATOM 1923 O O . TRP A 1 241 ? 10.083 4.889 -32.278 1.00 95.12 241 TRP A O 1
ATOM 1933 N N . ARG A 1 242 ? 9.104 4.299 -34.205 1.00 92.62 242 ARG A N 1
ATOM 1934 C CA . ARG A 1 242 ? 10.069 4.960 -35.089 1.00 92.62 242 ARG A CA 1
ATOM 1935 C C . ARG A 1 242 ? 9.300 5.657 -36.199 1.00 92.62 242 ARG A C 1
ATOM 1937 O O . ARG A 1 242 ? 8.504 4.998 -36.866 1.00 92.62 242 ARG A O 1
ATOM 1944 N N . ALA A 1 243 ? 9.554 6.947 -36.397 1.00 84.88 243 ALA A N 1
ATOM 1945 C CA . ALA A 1 243 ? 8.891 7.734 -37.435 1.00 84.88 243 ALA A CA 1
ATOM 1946 C C . ALA A 1 243 ? 9.173 7.187 -38.850 1.00 84.88 243 ALA A C 1
ATOM 1948 O O . ALA A 1 243 ? 8.291 7.192 -39.700 1.00 84.88 243 ALA A O 1
ATOM 1949 N N . ASP A 1 244 ? 10.359 6.615 -39.073 1.00 84.19 244 ASP A N 1
ATOM 1950 C CA . ASP A 1 244 ? 10.793 6.172 -40.407 1.00 84.19 244 ASP A CA 1
ATOM 1951 C C . ASP A 1 244 ? 10.363 4.739 -40.762 1.00 84.19 244 ASP A C 1
ATOM 1953 O O . ASP A 1 244 ? 10.543 4.288 -41.891 1.00 84.19 244 ASP A O 1
ATOM 1957 N N . GLN A 1 245 ? 9.783 3.984 -39.820 1.00 74.00 245 GLN A N 1
ATOM 1958 C CA . GLN A 1 245 ? 9.483 2.561 -40.043 1.00 74.00 245 GLN A CA 1
ATOM 1959 C C . GLN A 1 245 ? 8.421 2.311 -41.120 1.00 74.00 245 GLN A C 1
ATOM 1961 O O . GLN A 1 245 ? 8.374 1.213 -41.669 1.00 74.00 245 GLN A O 1
ATOM 1966 N N . TRP A 1 246 ? 7.591 3.301 -41.453 1.00 63.06 246 TRP A N 1
ATOM 1967 C CA . TRP A 1 246 ? 6.620 3.163 -42.541 1.00 63.06 246 TRP A CA 1
ATOM 1968 C C . TRP A 1 246 ? 7.251 3.252 -43.930 1.00 63.06 246 TRP A C 1
ATOM 1970 O O . TRP A 1 246 ? 6.705 2.668 -44.859 1.00 63.06 246 TRP A O 1
ATOM 1980 N N . ALA A 1 247 ? 8.402 3.918 -44.070 1.00 61.53 247 ALA A N 1
ATOM 1981 C CA . ALA A 1 247 ? 9.100 4.044 -45.350 1.00 61.53 247 ALA A CA 1
ATOM 1982 C C . ALA A 1 247 ? 9.839 2.757 -45.762 1.00 61.53 247 ALA A C 1
ATOM 1984 O O . ALA A 1 247 ? 10.196 2.608 -46.921 1.00 61.53 247 ALA A O 1
ATOM 1985 N N . MET A 1 248 ? 10.058 1.817 -44.835 1.00 55.72 248 MET A N 1
ATOM 1986 C CA . MET A 1 248 ? 10.765 0.557 -45.109 1.00 55.72 248 MET A CA 1
ATOM 1987 C C . MET A 1 248 ? 9.868 -0.588 -45.609 1.00 55.72 248 MET A C 1
ATOM 1989 O O . MET A 1 248 ? 10.379 -1.662 -45.910 1.00 55.72 248 MET A O 1
ATOM 1993 N N . VAL A 1 249 ? 8.543 -0.409 -45.626 1.00 55.59 249 VAL A N 1
ATOM 1994 C CA . VAL A 1 249 ? 7.568 -1.474 -45.953 1.00 55.59 249 VAL A CA 1
ATOM 1995 C C . VAL A 1 249 ? 6.809 -1.177 -47.262 1.00 55.59 249 VAL A C 1
ATOM 1997 O O . VAL A 1 249 ? 5.904 -1.925 -47.624 1.00 55.59 249 VAL A O 1
ATOM 2000 N N . ALA A 1 250 ? 7.172 -0.105 -47.970 1.00 43.16 250 ALA A N 1
ATOM 2001 C CA . ALA A 1 250 ? 6.664 0.244 -49.299 1.00 43.16 250 ALA A CA 1
ATOM 2002 C C . ALA A 1 250 ? 7.741 -0.026 -50.355 1.00 43.16 250 ALA A C 1
ATOM 2004 O O . ALA A 1 250 ? 7.364 -0.503 -51.446 1.00 43.16 250 ALA A O 1
#

Secondary structure (DSSP, 8-state):
-PPPPPPPTTHHHHHHHS-HHHHHHHHT--HHHHHHHHHHTT--PPP---S---PPPPTTHHHHTTS-HHHHHHHSTT--HHHHHHHHHHTT-TT--PPPTTHHHHHHHS-HHHHHHHHT--HHHHHHHHHHTT-PPP---------------------SS-SS--SPP-----HHHHHHH-------SHHHHHHHHHGGGS-EEEE-TTS-B-TT-SEEEETTEEE-HHHHHHHHHHTT--GGGGTT--

Foldseek 3Di:
DPPQDAADPCLLVCLQPHDLVVVCVVVVDDSVSSVVNCVVVVNPRPPPPPDDPLDDDDPCCVVCLQDDPVVVCVVPPPDDPVSSQVVQVVVVGPLPPAPDPCLLVVLQVDDLVVVCVVVVHDSVSNVVNCVVVVNDHDPPPPPPPPPPPPPPPPPPDDPDDPPPPPDDDPPPQPPQRVVVPPPPDQPPDLLSVLQVLCVVVPDKAADAPVRHGDNPHQWIDGPNDIGGSVRSNVVSVVVPDDSCVVVVPD